Protein AF-A0A3Q9HP64-F1 (afdb_monomer_lite)

Organism: NCBI:txid1323375

Radius of gyration: 36.58 Å; chains: 1; bounding box: 73×106×68 Å

pLDDT: mean 81.12, std 13.64, range [31.16, 98.25]

Secondary structure (DSSP, 8-state):
------------SPSSHHHHHHHHHHHHHHHHHHHHHH--BTTTEEPPTT-SSPEEPHHHHHHHHHHTTEEEEEEEEEEEEETTSSSPEEEEEEEEEEEETTT--EEEEEEEEEETTSHHHHB-TTS-B-S-SGGGHHHHHHHHHHHHHHHHHHHHHTGGGTSB-HHHHHHHHHHHSS-GGGPBP-SSTTTTSBGGGS-HHHHHHHHHH-S-HHHHHHHHHHHHHHHHHHHHHHHHHTTBPPHHHHHHHHHHHT-SSHHHHHHHHHHHHHHHHHTT--SGGGGGGSBHHHHHHHHHHHHHHHHTGGGSS--

Sequence (311 aa):
MGSNVPAVESNILPPNLEESIKNQKLQNKALMRLMRELLEEGVDYGKVKGVKRPFLHQPGAQQLGLVFKLAPKFIKIDSIFDFEREPVFMSYEFKCELYHRETGMFLGDGVGAANNYEKKYRYLKDGTEVRDPLDKQNTIMKMAKKRAFVDAVLNVTGASRLFATEDDLEEFFTDIGTDPGKIKMPFGKHKGKRLEELDTDYLQWVIGKADKEELREAAKAVLERRLREEETTKQSDQGKITEETLSNLRSCINSTDEKIRTESRKIAQVWLIEHGFTSLTDIRNLTEEQGKELCQMILETFSTDDNKQGE

InterPro domains:
  IPR024530 Putative quorum-sensing-regulated virulence factor [PF12843] (183-206)

Structure (mmCIF, N/CA/C/O backbone):
data_AF-A0A3Q9HP64-F1
#
_entry.id   AF-A0A3Q9HP64-F1
#
loop_
_atom_site.group_PDB
_atom_site.id
_atom_site.type_symbol
_atom_site.label_atom_id
_atom_site.label_alt_id
_atom_site.label_comp_id
_atom_site.label_asym_id
_atom_site.label_entity_id
_atom_site.label_seq_id
_atom_site.pdbx_PDB_ins_code
_atom_site.Cartn_x
_atom_site.Cartn_y
_atom_site.Cartn_z
_atom_site.occupancy
_atom_site.B_iso_or_equiv
_atom_site.auth_seq_id
_atom_site.auth_comp_id
_atom_site.auth_asym_id
_atom_site.auth_atom_id
_atom_site.pdbx_PDB_model_num
ATOM 1 N N . MET A 1 1 ? -41.437 -2.554 -16.501 1.00 40.16 1 MET A N 1
ATOM 2 C CA . MET A 1 1 ? -41.961 -2.483 -15.121 1.00 40.16 1 MET A CA 1
ATOM 3 C C . MET A 1 1 ? -40.841 -1.945 -14.247 1.00 40.16 1 MET A C 1
ATOM 5 O O . MET A 1 1 ? -39.900 -2.677 -13.982 1.00 40.16 1 MET A O 1
ATOM 9 N N . GLY A 1 2 ? -40.860 -0.646 -13.939 1.00 41.59 2 GLY A N 1
ATOM 10 C CA . GLY A 1 2 ? -39.838 -0.017 -13.101 1.00 41.59 2 GLY A CA 1
ATOM 11 C C . GLY A 1 2 ? -40.112 -0.334 -11.636 1.00 41.59 2 GLY A C 1
ATOM 12 O O . GLY A 1 2 ? -41.145 0.067 -11.107 1.00 41.59 2 GLY A O 1
ATOM 13 N N . SER A 1 3 ? -39.223 -1.093 -11.003 1.00 42.47 3 SER A N 1
ATOM 14 C CA . SER A 1 3 ? -39.264 -1.373 -9.570 1.00 42.47 3 SER A CA 1
ATOM 15 C C . SER A 1 3 ? -38.892 -0.106 -8.800 1.00 42.47 3 SER A C 1
ATOM 17 O O . SER A 1 3 ? -37.720 0.257 -8.716 1.00 42.47 3 SER A O 1
ATOM 19 N N . ASN A 1 4 ? -39.904 0.574 -8.268 1.00 50.50 4 ASN A N 1
ATOM 20 C CA . ASN A 1 4 ? -39.748 1.703 -7.362 1.00 50.50 4 ASN A CA 1
ATOM 21 C C . ASN A 1 4 ? -39.362 1.157 -5.976 1.00 50.50 4 ASN A C 1
ATOM 23 O O . ASN A 1 4 ? -40.214 0.626 -5.263 1.00 50.50 4 ASN A O 1
ATOM 27 N N . VAL A 1 5 ? -38.074 1.207 -5.629 1.00 51.84 5 VAL A N 1
ATOM 28 C CA . VAL A 1 5 ? -37.599 0.871 -4.280 1.00 51.84 5 VAL A CA 1
ATOM 29 C C . VAL A 1 5 ? -37.833 2.103 -3.399 1.00 51.84 5 VAL A C 1
ATOM 31 O O . VAL A 1 5 ? -37.289 3.162 -3.715 1.00 51.84 5 VAL A O 1
ATOM 34 N N . PRO A 1 6 ? -38.643 2.023 -2.329 1.00 50.19 6 PRO A N 1
ATOM 35 C CA . PRO A 1 6 ? -38.889 3.170 -1.466 1.00 50.19 6 PRO A CA 1
ATOM 36 C C . PRO A 1 6 ? -37.597 3.548 -0.735 1.00 50.19 6 PRO A C 1
ATOM 38 O O . PRO A 1 6 ? -37.002 2.723 -0.041 1.00 50.19 6 PRO A O 1
ATOM 41 N N . ALA A 1 7 ? -37.164 4.798 -0.899 1.00 55.16 7 ALA A N 1
ATOM 42 C CA . ALA A 1 7 ? -36.073 5.370 -0.125 1.00 55.16 7 ALA A CA 1
ATOM 43 C C . ALA A 1 7 ? -36.528 5.496 1.335 1.00 55.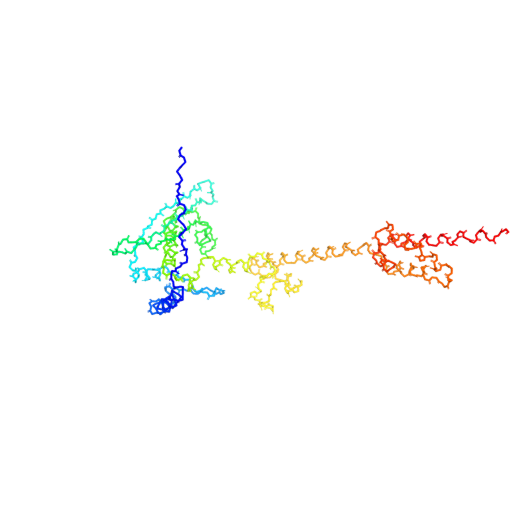16 7 ALA A C 1
ATOM 45 O O . ALA A 1 7 ? -37.280 6.398 1.695 1.00 55.16 7 ALA A O 1
ATOM 46 N N . VAL A 1 8 ? -36.117 4.542 2.168 1.00 54.34 8 VAL A N 1
ATOM 47 C CA . VAL A 1 8 ? -36.240 4.657 3.619 1.00 54.34 8 VAL A CA 1
ATOM 48 C C . VAL A 1 8 ? -35.241 5.729 4.046 1.00 54.34 8 VAL A C 1
ATOM 50 O O . VAL A 1 8 ? -34.036 5.525 3.910 1.00 54.34 8 VAL A O 1
ATOM 53 N N . GLU A 1 9 ? -35.722 6.868 4.547 1.00 52.06 9 GLU A N 1
ATOM 54 C CA . GLU A 1 9 ? -34.889 7.838 5.267 1.00 52.06 9 GLU A CA 1
ATOM 55 C C . GLU A 1 9 ? -34.415 7.195 6.579 1.00 52.06 9 GLU A C 1
ATOM 57 O O . GLU A 1 9 ? -34.956 7.413 7.662 1.00 52.06 9 GLU A O 1
ATOM 62 N N . SER A 1 10 ? -33.415 6.321 6.485 1.00 63.91 10 SER A N 1
ATOM 63 C CA . SER A 1 10 ? -32.680 5.847 7.645 1.00 63.91 10 SER A CA 1
ATOM 64 C C . SER A 1 10 ? -31.805 6.996 8.120 1.00 63.91 10 SER A C 1
ATOM 66 O O . SER A 1 10 ? -30.922 7.438 7.385 1.00 63.91 10 SER A O 1
ATOM 68 N N . ASN A 1 11 ? -32.040 7.488 9.336 1.00 64.19 11 ASN A N 1
ATOM 69 C CA . ASN A 1 11 ? -31.134 8.430 9.977 1.00 64.19 11 ASN A CA 1
ATOM 70 C C . ASN A 1 11 ? -29.755 7.751 10.078 1.00 64.19 11 ASN A C 1
ATOM 72 O O . ASN A 1 11 ? -29.587 6.791 10.825 1.00 64.19 11 ASN A O 1
ATOM 76 N N . ILE A 1 12 ? -28.813 8.176 9.230 1.00 73.88 12 ILE A N 1
ATOM 77 C CA . ILE A 1 12 ? -27.529 7.486 8.994 1.00 73.88 12 ILE A CA 1
ATOM 78 C C . ILE A 1 12 ? -26.626 7.582 10.235 1.00 73.88 12 ILE A C 1
ATOM 80 O O . ILE A 1 12 ? -25.710 6.783 10.425 1.00 73.88 12 ILE A O 1
ATOM 84 N N . LEU A 1 13 ? -26.887 8.566 11.097 1.00 74.31 13 LEU A N 1
ATOM 85 C CA . LEU A 1 13 ? -26.126 8.781 12.315 1.00 74.31 13 LEU A CA 1
ATOM 86 C C . LEU A 1 13 ? -26.577 7.827 13.429 1.00 74.31 13 LEU A C 1
ATOM 88 O O . LEU A 1 13 ? -27.779 7.635 13.630 1.00 74.31 13 LEU A O 1
ATOM 92 N N . PRO A 1 14 ? -25.628 7.263 14.198 1.00 74.62 14 PRO A N 1
ATOM 93 C CA . PRO A 1 14 ? -25.963 6.388 15.306 1.00 74.62 14 PRO A CA 1
ATOM 94 C C . PRO A 1 14 ? -26.778 7.144 16.371 1.00 74.62 14 PRO A C 1
ATOM 96 O O . PRO A 1 14 ? -26.473 8.306 16.673 1.00 74.62 14 PRO A O 1
ATOM 99 N N . PRO A 1 15 ? -27.793 6.502 16.977 1.00 76.31 15 PRO A N 1
ATOM 100 C CA . PRO A 1 15 ? -28.502 7.078 18.111 1.00 76.31 15 PRO A CA 1
ATOM 101 C C . PRO A 1 15 ? -27.525 7.294 19.277 1.00 76.31 15 PRO A C 1
ATOM 103 O O . PRO A 1 15 ? -26.654 6.466 19.528 1.00 76.31 15 PRO A O 1
ATOM 106 N N . ASN A 1 16 ? -27.670 8.413 19.991 1.00 83.44 16 ASN A N 1
ATOM 107 C CA . ASN A 1 16 ? -26.792 8.811 21.098 1.00 83.44 16 ASN A CA 1
ATOM 108 C C . ASN A 1 16 ? -25.295 8.9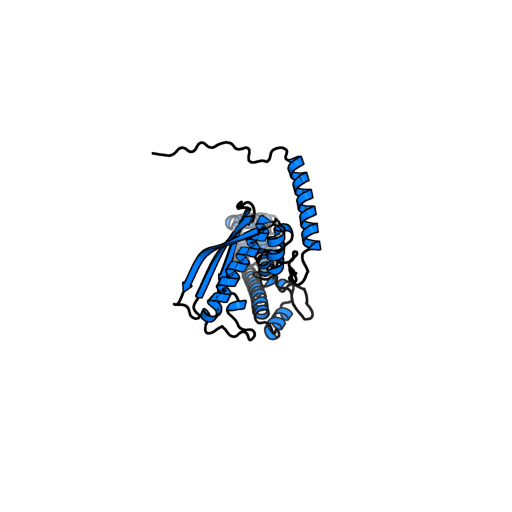08 20.712 1.00 83.44 16 ASN A C 1
ATOM 110 O O . ASN A 1 16 ? -24.444 8.100 21.107 1.00 83.44 16 ASN A O 1
ATOM 114 N N . LEU A 1 17 ? -24.969 9.935 19.921 1.00 83.44 17 LEU A N 1
ATOM 115 C CA . LEU A 1 17 ? -23.628 10.163 19.375 1.00 83.44 17 LEU A CA 1
ATOM 116 C C . LEU A 1 17 ? -22.539 10.290 20.459 1.00 83.44 17 LEU A C 1
ATOM 118 O O . LEU A 1 17 ? -21.437 9.775 20.281 1.00 83.44 17 LEU A O 1
ATOM 122 N N . GLU A 1 18 ? -22.828 10.934 21.593 1.00 87.00 18 GLU A N 1
ATOM 123 C CA . GLU A 1 18 ? -21.847 11.120 22.673 1.00 87.00 18 GLU A CA 1
ATOM 124 C C . GLU A 1 18 ? -21.430 9.797 23.325 1.00 87.00 18 GLU A C 1
ATOM 126 O O . GLU A 1 18 ? -20.240 9.551 23.558 1.00 87.00 18 GLU A O 1
ATOM 131 N N . GLU A 1 19 ? -22.396 8.915 23.581 1.00 87.12 19 GLU A N 1
ATOM 132 C CA . GLU A 1 19 ? -22.137 7.585 24.127 1.00 87.12 19 GLU A CA 1
ATOM 133 C C . GLU A 1 19 ? -21.350 6.723 23.133 1.00 87.12 19 GLU A C 1
ATOM 135 O O . GLU A 1 19 ? -20.360 6.087 23.506 1.00 87.12 19 GLU A O 1
ATOM 140 N N . SER A 1 20 ? -21.710 6.793 21.849 1.00 84.06 20 SER A N 1
ATOM 141 C CA . SER A 1 20 ? -20.975 6.131 20.767 1.00 84.06 20 SER A CA 1
ATOM 142 C C . SER A 1 20 ? -19.510 6.587 20.711 1.00 84.06 20 SER A C 1
ATOM 144 O O . SER A 1 20 ? -18.601 5.758 20.641 1.00 84.06 20 SER A O 1
ATOM 146 N N . ILE A 1 21 ? -19.246 7.893 20.844 1.00 86.75 21 ILE A N 1
ATOM 147 C CA . ILE A 1 21 ? -17.880 8.441 20.899 1.00 86.75 21 ILE A CA 1
ATOM 148 C C . ILE A 1 21 ? -17.115 7.900 22.114 1.00 86.75 21 ILE A C 1
ATOM 150 O O . ILE A 1 21 ? -15.938 7.537 22.000 1.00 86.75 21 ILE A O 1
ATOM 154 N N . LYS A 1 22 ? -17.752 7.852 23.289 1.00 88.50 22 LYS A N 1
ATOM 155 C CA . LYS A 1 22 ? -17.129 7.342 24.519 1.00 88.50 22 LYS A CA 1
ATOM 156 C C . LYS A 1 22 ? -16.762 5.862 24.382 1.00 88.50 22 LYS A C 1
ATOM 158 O O . LYS A 1 22 ? -15.633 5.487 24.711 1.00 88.50 22 LYS A O 1
ATOM 163 N N . ASN A 1 23 ? -17.670 5.055 23.838 1.00 84.38 23 ASN A N 1
ATOM 164 C CA . ASN A 1 23 ? -17.455 3.631 23.596 1.00 84.38 23 ASN A CA 1
ATOM 165 C C . ASN A 1 23 ? -16.335 3.401 22.577 1.00 84.38 23 ASN A C 1
ATOM 167 O O . ASN A 1 23 ? -15.418 2.624 22.848 1.00 84.38 23 ASN A O 1
ATOM 171 N N . GLN A 1 24 ? -16.318 4.159 21.477 1.00 82.81 24 GLN A N 1
ATOM 172 C CA . GLN A 1 24 ? -15.258 4.066 20.472 1.00 82.81 24 GLN A CA 1
ATOM 173 C C . GLN A 1 24 ? -13.883 4.428 21.048 1.00 82.81 24 GLN A C 1
ATOM 175 O O . GLN A 1 24 ? -12.882 3.769 20.764 1.00 82.81 24 GLN A O 1
ATOM 180 N N . LYS A 1 25 ? -13.799 5.464 21.896 1.00 86.00 25 LYS A N 1
ATOM 181 C CA . LYS A 1 25 ? -12.545 5.832 22.579 1.00 86.00 25 LYS A CA 1
ATOM 182 C C . LYS A 1 25 ? -12.047 4.713 23.493 1.00 86.00 25 LYS A C 1
ATOM 184 O O . LYS A 1 25 ? -10.844 4.444 23.516 1.00 86.00 25 LYS A O 1
ATOM 189 N N . LEU A 1 26 ? -12.947 4.064 24.232 1.00 84.88 26 LEU A N 1
ATOM 190 C CA . LEU A 1 26 ? -12.593 2.951 25.110 1.00 84.88 26 LEU A CA 1
ATOM 191 C C . LEU A 1 26 ? -12.122 1.731 24.307 1.00 84.88 26 LEU A C 1
ATOM 193 O O . LEU A 1 26 ? -11.078 1.166 24.632 1.00 84.88 26 LEU A O 1
ATOM 197 N N . GLN A 1 27 ? -12.831 1.386 23.230 1.00 78.81 27 GLN A N 1
ATOM 198 C CA . GLN A 1 27 ? -12.443 0.315 22.310 1.00 78.81 27 GLN A CA 1
ATOM 199 C C . GLN A 1 27 ? -11.072 0.580 21.683 1.00 78.81 27 GLN A C 1
ATOM 201 O O . GLN A 1 27 ? -10.201 -0.281 21.746 1.00 78.81 27 GLN A O 1
ATOM 206 N N . ASN A 1 28 ? -10.823 1.795 21.185 1.00 81.19 28 ASN A N 1
ATOM 207 C CA . ASN A 1 28 ? -9.518 2.180 20.641 1.00 81.19 28 ASN A CA 1
ATOM 208 C C . ASN A 1 28 ? -8.397 2.036 21.681 1.00 81.19 28 ASN A C 1
ATOM 210 O O . ASN A 1 28 ? -7.311 1.556 21.364 1.00 81.19 28 ASN A O 1
ATOM 214 N N . LYS A 1 29 ? -8.646 2.426 22.938 1.00 85.75 29 LYS A N 1
ATOM 215 C CA . LYS A 1 29 ? -7.666 2.278 24.023 1.00 85.75 29 LYS A CA 1
ATOM 216 C C . LYS A 1 29 ? -7.385 0.805 24.337 1.00 85.75 29 LYS A C 1
ATOM 218 O O . LYS A 1 29 ? -6.228 0.450 24.559 1.00 85.75 29 LYS A O 1
ATOM 223 N N . ALA A 1 30 ? -8.419 -0.036 24.351 1.00 83.12 30 ALA A N 1
ATOM 224 C CA . ALA A 1 30 ? -8.285 -1.475 24.556 1.00 83.12 30 ALA A CA 1
ATOM 225 C C . ALA A 1 30 ? -7.523 -2.138 23.398 1.00 83.12 30 ALA A C 1
ATOM 227 O O . ALA A 1 30 ? -6.582 -2.885 23.649 1.00 83.12 30 ALA A O 1
ATOM 228 N N . LEU A 1 31 ? -7.843 -1.782 22.151 1.00 81.00 31 LEU A N 1
ATOM 229 C CA . LEU A 1 31 ? -7.138 -2.244 20.956 1.00 81.00 31 LEU A CA 1
ATOM 230 C C . LEU A 1 31 ? -5.654 -1.855 20.998 1.00 81.00 31 LEU A C 1
ATOM 232 O O . LEU A 1 31 ? -4.787 -2.705 20.836 1.00 81.00 31 LEU A O 1
ATOM 236 N N . MET A 1 32 ? -5.334 -0.595 21.308 1.00 81.75 32 MET A N 1
ATOM 237 C CA . MET A 1 32 ? -3.940 -0.143 21.447 1.00 81.75 32 MET A CA 1
ATOM 238 C C . MET A 1 32 ? -3.172 -0.876 22.552 1.00 81.75 32 MET A C 1
ATOM 240 O O . MET A 1 32 ? -1.947 -0.997 22.489 1.00 81.75 32 MET A O 1
ATOM 244 N N . ARG A 1 33 ? -3.862 -1.301 23.613 1.00 86.75 33 ARG A N 1
ATOM 245 C CA . ARG A 1 33 ? -3.256 -2.102 24.676 1.00 86.75 33 ARG A CA 1
ATOM 246 C C . ARG A 1 33 ? -2.996 -3.526 24.193 1.00 86.75 33 ARG A C 1
ATOM 248 O O . ARG A 1 33 ? -1.864 -3.977 24.292 1.00 86.75 33 ARG A O 1
ATOM 255 N N . LEU A 1 34 ? -4.009 -4.161 23.610 1.00 83.88 34 LEU A N 1
ATOM 256 C CA . LEU A 1 34 ? -3.929 -5.496 23.025 1.00 83.88 34 LEU A CA 1
ATOM 257 C C . LEU A 1 34 ? -2.758 -5.602 22.042 1.00 83.88 34 LEU A C 1
ATOM 259 O O . LEU A 1 34 ? -1.940 -6.503 22.147 1.00 83.88 34 LEU A O 1
ATOM 263 N N . MET A 1 35 ? -2.637 -4.638 21.131 1.00 81.75 35 MET A N 1
ATOM 264 C CA . MET A 1 35 ? -1.579 -4.642 20.122 1.00 81.75 35 MET A CA 1
ATOM 265 C C . MET A 1 35 ? -0.179 -4.501 20.713 1.00 81.75 35 MET A C 1
ATOM 267 O O . MET A 1 35 ? 0.737 -5.152 20.232 1.00 81.75 35 MET A O 1
ATOM 271 N N . ARG A 1 36 ? -0.007 -3.690 21.764 1.00 82.75 36 ARG A N 1
ATOM 272 C CA . ARG A 1 36 ? 1.286 -3.569 22.458 1.00 82.75 36 ARG A CA 1
ATOM 273 C C . ARG A 1 36 ? 1.678 -4.817 23.235 1.00 82.75 36 ARG A C 1
ATOM 275 O O . ARG A 1 36 ? 2.864 -5.045 23.414 1.00 82.75 36 ARG A O 1
ATOM 282 N N . GLU A 1 37 ? 0.701 -5.546 23.764 1.00 88.38 37 GLU A N 1
ATOM 283 C CA . GLU A 1 37 ? 0.954 -6.750 24.560 1.00 88.38 37 GLU A CA 1
ATOM 284 C C . GLU A 1 37 ? 1.135 -7.995 23.679 1.00 88.38 37 GLU A C 1
ATOM 286 O O . GLU A 1 37 ? 1.835 -8.915 24.084 1.00 88.38 37 GLU A O 1
ATOM 291 N N . LEU A 1 38 ? 0.523 -8.027 22.490 1.00 88.12 38 LEU A N 1
ATOM 292 C CA . LEU A 1 38 ? 0.538 -9.198 21.611 1.00 88.12 38 LEU A CA 1
ATOM 293 C C . LEU A 1 38 ? 1.545 -9.150 20.468 1.00 88.12 38 LEU A C 1
ATOM 295 O O . LEU A 1 38 ? 1.925 -10.213 19.991 1.00 88.12 38 LEU A O 1
ATOM 299 N N . LEU A 1 39 ? 1.892 -7.962 19.967 1.00 91.94 39 LEU A N 1
ATOM 300 C CA . LEU A 1 39 ? 2.705 -7.836 18.759 1.00 91.94 39 LEU A CA 1
ATOM 301 C C . LEU A 1 39 ? 4.143 -7.446 19.100 1.00 91.94 39 LEU A C 1
ATOM 303 O O . LEU A 1 39 ? 4.379 -6.493 19.844 1.00 91.94 39 LEU A O 1
ATOM 307 N N . GLU A 1 40 ? 5.097 -8.130 18.479 1.00 91.06 40 GLU A N 1
ATOM 308 C CA . GLU A 1 40 ? 6.528 -7.890 18.644 1.00 91.06 40 GLU A CA 1
ATOM 309 C C . GLU A 1 40 ? 7.109 -7.052 17.490 1.00 91.06 40 GLU A C 1
ATOM 311 O O . GLU A 1 40 ? 6.980 -7.384 16.305 1.00 91.06 40 GLU A O 1
ATOM 316 N N . GLU A 1 41 ? 7.801 -5.957 17.829 1.00 90.75 41 GLU A N 1
ATOM 317 C CA . GLU A 1 41 ? 8.505 -5.121 16.848 1.00 90.75 41 GLU A CA 1
ATOM 318 C C . GLU A 1 41 ? 9.647 -5.905 16.176 1.00 90.75 41 GLU A C 1
ATOM 320 O O . GLU A 1 41 ? 10.472 -6.530 16.834 1.00 90.75 41 GLU A O 1
ATOM 325 N N . GLY A 1 42 ? 9.711 -5.851 14.846 1.00 88.69 42 GLY A N 1
ATOM 326 C CA . GLY A 1 42 ? 10.662 -6.589 14.010 1.00 88.69 42 GLY A CA 1
ATOM 327 C C . GLY A 1 42 ? 10.117 -7.915 13.472 1.00 88.69 42 GLY A C 1
ATOM 328 O O . GLY A 1 42 ? 10.532 -8.333 12.390 1.00 88.69 42 GLY A O 1
ATOM 329 N N . VAL A 1 43 ? 9.154 -8.533 14.162 1.00 90.56 43 VAL A N 1
ATOM 330 C CA . VAL A 1 43 ? 8.505 -9.784 13.734 1.00 90.56 43 VAL A CA 1
ATOM 331 C C . VAL A 1 43 ? 7.121 -9.484 13.169 1.00 90.56 43 VAL A C 1
ATOM 333 O O . VAL A 1 43 ? 6.885 -9.641 11.967 1.00 90.56 43 VAL A O 1
ATOM 336 N N . ASP A 1 44 ? 6.232 -8.980 14.019 1.00 92.31 44 ASP A N 1
ATOM 337 C CA . ASP A 1 44 ? 4.823 -8.764 13.704 1.00 92.31 44 ASP A CA 1
ATOM 338 C C . ASP A 1 44 ? 4.571 -7.437 13.000 1.00 92.31 44 ASP A C 1
ATOM 340 O O . ASP A 1 44 ? 3.639 -7.327 12.203 1.00 92.31 44 ASP A O 1
ATOM 344 N N . TYR A 1 45 ? 5.407 -6.436 13.265 1.00 92.56 45 TYR A N 1
ATOM 345 C CA . TYR A 1 45 ? 5.380 -5.147 12.585 1.00 92.56 45 TYR A CA 1
ATOM 346 C C . TYR A 1 45 ? 6.770 -4.520 12.504 1.00 92.56 45 TYR A C 1
ATOM 348 O O . TYR A 1 45 ? 7.656 -4.848 13.288 1.00 92.56 45 TYR A O 1
ATOM 356 N N . GLY A 1 46 ? 6.976 -3.584 11.578 1.00 89.69 46 GLY A N 1
ATOM 357 C CA . GLY A 1 46 ? 8.274 -2.933 11.385 1.00 89.69 46 GLY A CA 1
ATOM 358 C C . GLY A 1 46 ? 8.162 -1.481 10.944 1.00 89.69 46 GLY A C 1
ATOM 359 O O . GLY A 1 46 ? 7.189 -1.084 10.314 1.00 89.69 46 GLY A O 1
ATOM 360 N N . LYS A 1 47 ? 9.166 -0.661 11.264 1.00 88.12 47 LYS A N 1
ATOM 361 C CA . LYS A 1 47 ? 9.221 0.745 10.834 1.00 88.12 47 LYS A CA 1
ATOM 362 C C . LYS A 1 47 ? 10.140 0.900 9.630 1.00 88.12 47 LYS A C 1
ATOM 364 O O . LYS A 1 47 ? 11.279 0.437 9.646 1.00 88.12 47 LYS A O 1
ATOM 369 N N . VAL A 1 48 ? 9.661 1.615 8.617 1.00 81.12 48 VAL A N 1
ATOM 370 C CA . VAL A 1 48 ? 10.481 2.061 7.486 1.00 81.12 48 VAL A CA 1
ATOM 371 C C . VAL A 1 48 ? 10.970 3.475 7.776 1.00 81.12 48 VAL A C 1
ATOM 373 O O . VAL A 1 48 ? 10.219 4.324 8.256 1.00 81.12 48 VAL A O 1
ATOM 376 N N . LYS A 1 49 ? 12.253 3.738 7.510 1.00 76.06 49 LYS A N 1
ATOM 377 C CA . LYS A 1 49 ? 12.863 5.046 7.760 1.00 76.06 49 LYS A CA 1
ATOM 378 C C . LYS A 1 49 ? 12.127 6.131 6.970 1.00 76.06 49 LYS A C 1
ATOM 380 O O . LYS A 1 49 ? 12.186 6.136 5.749 1.00 76.06 49 LYS A O 1
ATOM 385 N N . GLY A 1 50 ? 11.518 7.071 7.691 1.00 72.31 50 GLY A N 1
ATOM 386 C CA . GLY A 1 50 ? 10.817 8.221 7.118 1.00 72.31 50 GLY A CA 1
ATOM 387 C C . GLY A 1 50 ? 9.295 8.072 7.033 1.00 72.31 50 GLY A C 1
ATOM 388 O O . GLY A 1 50 ? 8.613 9.084 6.909 1.00 72.31 50 GLY A O 1
ATOM 389 N N . VAL A 1 51 ? 8.755 6.867 7.237 1.00 78.25 51 VAL A N 1
ATOM 390 C CA . VAL A 1 51 ? 7.312 6.659 7.416 1.00 78.25 51 VAL A CA 1
ATOM 391 C C . VAL A 1 51 ? 6.957 6.809 8.896 1.00 78.25 51 VAL A C 1
ATOM 393 O O . VAL A 1 51 ? 7.632 6.263 9.770 1.00 78.25 51 VAL A O 1
ATOM 396 N N . LYS A 1 52 ? 5.894 7.566 9.198 1.00 80.50 52 LYS A N 1
ATOM 397 C CA . LYS A 1 52 ? 5.486 7.887 10.581 1.00 80.50 52 LYS A CA 1
ATOM 398 C C . LYS A 1 52 ? 4.981 6.666 11.358 1.00 80.50 52 LYS A C 1
ATOM 400 O O . LYS A 1 52 ? 5.192 6.585 12.567 1.00 80.50 52 LYS A O 1
ATOM 405 N N . ARG A 1 53 ? 4.286 5.750 10.681 1.00 87.06 53 ARG A N 1
ATOM 406 C CA . ARG A 1 53 ? 3.633 4.574 11.276 1.00 87.06 53 ARG A CA 1
ATOM 407 C C . ARG A 1 53 ? 4.338 3.282 10.840 1.00 87.06 53 ARG A C 1
ATOM 409 O O . ARG A 1 53 ? 4.861 3.234 9.728 1.00 87.06 53 ARG A O 1
ATOM 416 N N . PRO A 1 54 ? 4.395 2.249 11.697 1.00 90.25 54 PRO A N 1
ATOM 417 C CA . PRO A 1 54 ? 4.941 0.949 11.317 1.00 90.25 54 PRO A CA 1
ATOM 418 C C . PRO A 1 54 ? 4.031 0.217 10.325 1.00 90.25 54 PRO A C 1
ATOM 420 O O . PRO A 1 54 ? 2.832 0.446 10.309 1.00 90.25 54 PRO A O 1
ATOM 423 N N . PHE A 1 55 ? 4.572 -0.723 9.561 1.00 90.69 55 PHE A N 1
ATOM 424 C CA . PHE A 1 55 ? 3.824 -1.646 8.710 1.00 90.69 55 PHE A CA 1
ATOM 425 C C . PHE A 1 55 ? 3.483 -2.909 9.480 1.00 90.69 55 PHE A C 1
ATOM 427 O O . PHE A 1 55 ? 4.347 -3.464 10.160 1.00 90.69 55 PHE A O 1
ATOM 434 N N . LEU A 1 56 ? 2.248 -3.383 9.339 1.00 92.69 56 LEU A N 1
ATOM 435 C CA . LEU A 1 56 ? 1.846 -4.681 9.865 1.00 92.69 56 LEU A CA 1
ATOM 436 C C . LEU A 1 56 ? 2.382 -5.785 8.950 1.00 92.69 56 LEU A C 1
ATOM 438 O O . LEU A 1 56 ? 2.127 -5.801 7.745 1.00 92.69 56 LEU A O 1
ATOM 442 N N . HIS A 1 57 ? 3.129 -6.724 9.514 1.00 92.44 57 HIS A N 1
ATOM 443 C CA . HIS A 1 57 ? 3.589 -7.897 8.791 1.00 92.44 57 HIS A CA 1
ATOM 444 C C . HIS A 1 57 ? 2.558 -9.026 8.886 1.00 92.44 57 HIS A C 1
ATOM 446 O O . HIS A 1 57 ? 1.651 -9.027 9.718 1.00 92.44 57 HIS A O 1
ATOM 452 N N . GLN A 1 58 ? 2.718 -10.038 8.033 1.00 91.38 58 GLN A N 1
ATOM 453 C CA . GLN A 1 58 ? 1.835 -11.203 8.029 1.00 91.38 58 GLN A CA 1
ATOM 454 C C . GLN A 1 58 ? 1.739 -11.916 9.392 1.00 91.38 58 GLN A C 1
ATOM 456 O O . GLN A 1 58 ? 0.611 -12.249 9.754 1.00 91.38 58 GLN A O 1
ATOM 461 N N . PRO A 1 59 ? 2.834 -12.139 10.153 1.00 94.00 59 PRO A N 1
ATOM 462 C CA . PRO A 1 59 ? 2.737 -12.730 11.489 1.00 94.00 59 PRO A CA 1
ATOM 463 C C . PRO A 1 59 ? 1.808 -11.932 12.414 1.00 94.00 59 PRO A C 1
ATOM 465 O O . PRO A 1 59 ? 0.891 -12.505 12.999 1.00 94.00 59 PRO A O 1
ATOM 468 N N . GLY A 1 60 ? 1.923 -10.600 12.409 1.00 93.06 60 GLY A N 1
ATOM 469 C CA . GLY A 1 60 ? 1.061 -9.734 13.207 1.00 93.06 60 GLY A CA 1
ATOM 470 C C . GLY A 1 60 ? -0.403 -9.788 12.777 1.00 93.06 60 GLY A C 1
ATOM 471 O O . GLY A 1 60 ? -1.295 -9.914 13.614 1.00 93.06 60 GLY A O 1
ATOM 472 N N . ALA A 1 61 ? -0.676 -9.783 11.469 1.00 93.75 61 ALA A N 1
ATOM 473 C CA . ALA A 1 61 ? -2.038 -9.953 10.960 1.00 93.75 61 ALA A CA 1
ATOM 474 C C . ALA A 1 61 ? -2.642 -11.318 11.344 1.00 93.75 61 ALA A C 1
ATOM 476 O O . ALA A 1 61 ? -3.834 -11.410 11.636 1.00 93.75 61 ALA A O 1
ATOM 477 N N . GLN A 1 62 ? -1.831 -12.380 11.389 1.00 94.00 62 GLN A N 1
ATOM 478 C CA . GLN A 1 62 ? -2.268 -13.704 11.839 1.00 94.00 62 GLN A CA 1
ATOM 479 C C . GLN A 1 62 ? -2.569 -13.728 13.341 1.00 94.00 62 GLN A C 1
ATOM 481 O O . GLN A 1 62 ? -3.596 -14.285 13.727 1.00 94.00 62 GLN A O 1
ATOM 486 N N . GLN A 1 63 ? -1.739 -13.089 14.174 1.00 93.62 63 GLN A N 1
ATOM 487 C CA . GLN A 1 63 ? -1.996 -12.949 15.613 1.00 93.62 63 GLN A CA 1
ATOM 488 C C . GLN A 1 63 ? -3.315 -12.221 15.876 1.00 93.62 63 GLN A C 1
ATOM 490 O O . GLN A 1 63 ? -4.164 -12.710 16.622 1.00 93.62 63 GLN A O 1
ATOM 495 N N . LEU A 1 64 ? -3.549 -11.102 15.188 1.00 92.19 64 LEU A N 1
ATOM 496 C CA . LEU A 1 64 ? -4.827 -10.395 15.265 1.00 92.19 64 LEU A CA 1
ATOM 497 C C . LEU A 1 64 ? -5.982 -11.280 14.787 1.00 92.19 64 LEU A C 1
ATOM 499 O O . LEU A 1 64 ? -7.007 -11.371 15.458 1.00 92.19 64 LEU A O 1
ATOM 503 N N . GLY A 1 65 ? -5.801 -12.005 13.683 1.00 92.88 65 GLY A N 1
ATOM 504 C CA . GLY A 1 65 ? -6.782 -12.975 13.206 1.00 92.88 65 GLY A CA 1
ATOM 505 C C . GLY A 1 65 ? -7.180 -14.005 14.265 1.00 92.88 65 GLY A C 1
ATOM 506 O O . GLY A 1 65 ? -8.364 -14.291 14.417 1.00 92.88 65 GLY A O 1
ATOM 507 N N . LEU A 1 66 ? -6.227 -14.520 15.045 1.00 92.50 66 LEU A N 1
ATOM 508 C CA . LEU A 1 66 ? -6.513 -15.466 16.126 1.00 92.50 66 LEU A CA 1
ATOM 509 C C . LEU A 1 66 ? -7.321 -14.822 17.258 1.00 92.50 66 LEU A C 1
ATOM 511 O O . LEU A 1 66 ? -8.315 -15.397 17.702 1.00 92.50 66 LEU A O 1
ATOM 515 N N . VAL A 1 67 ? -6.934 -13.623 17.691 1.00 91.62 67 VAL A N 1
ATOM 516 C CA . VAL A 1 67 ? -7.571 -12.915 18.813 1.00 91.62 67 VAL A CA 1
ATOM 517 C C . VAL A 1 67 ? -9.011 -12.530 18.498 1.00 91.62 67 VAL A C 1
ATOM 519 O O . VAL A 1 67 ? -9.905 -12.732 19.316 1.00 91.62 67 VAL A O 1
ATOM 522 N N . PHE A 1 68 ? -9.243 -12.014 17.292 1.00 90.94 68 PHE A N 1
ATOM 523 C CA . PHE A 1 68 ? -10.571 -11.629 16.819 1.00 90.94 68 PHE A CA 1
ATOM 524 C C . PHE A 1 68 ? -11.367 -12.817 16.253 1.00 90.94 68 PHE A C 1
ATOM 526 O O . PHE A 1 68 ? -12.460 -12.626 15.722 1.00 90.94 68 PHE A O 1
ATOM 533 N N . LYS A 1 69 ? -10.832 -14.044 16.368 1.00 95.25 69 LYS A N 1
ATOM 534 C CA . LYS A 1 69 ? -11.429 -15.287 15.861 1.00 95.25 69 LYS A CA 1
ATOM 535 C C . LYS A 1 69 ? -11.864 -15.158 14.400 1.00 95.25 69 LYS A C 1
ATOM 537 O O . LYS A 1 69 ? -12.977 -15.526 14.037 1.00 95.25 69 LYS A O 1
ATOM 542 N N . LEU A 1 70 ? -10.994 -14.620 13.558 1.00 96.19 70 LEU A N 1
ATOM 543 C CA . LEU A 1 70 ? -11.264 -14.388 12.147 1.00 96.19 70 LEU A CA 1
ATOM 544 C C . LEU A 1 70 ? -11.006 -15.661 11.333 1.00 96.19 70 LEU A C 1
ATOM 546 O O . LEU A 1 70 ? -10.018 -16.369 11.527 1.00 96.19 70 LEU A O 1
ATOM 550 N N . ALA A 1 71 ? -11.894 -15.931 10.387 1.00 97.06 71 ALA A N 1
ATOM 551 C CA . ALA A 1 71 ? -11.792 -16.991 9.401 1.00 97.06 71 ALA A CA 1
ATOM 552 C C . ALA A 1 71 ? -11.673 -16.350 8.006 1.00 97.06 71 ALA A C 1
ATOM 554 O O . ALA A 1 71 ? -12.677 -15.862 7.480 1.00 97.06 71 ALA A O 1
ATOM 555 N N . PRO A 1 72 ? -10.464 -16.307 7.413 1.00 97.31 72 PRO A N 1
ATOM 556 C CA . PRO A 1 72 ? -10.261 -15.732 6.090 1.00 97.31 72 PRO A CA 1
ATOM 557 C C . PRO A 1 72 ? -10.741 -16.668 4.982 1.00 97.31 72 PRO A C 1
ATOM 559 O O . PRO A 1 72 ? -10.406 -17.854 4.951 1.00 97.31 72 PRO A O 1
ATOM 562 N N . LYS A 1 73 ? -11.467 -16.103 4.021 1.00 97.88 73 LYS A N 1
ATOM 563 C CA . LYS A 1 73 ? -11.893 -16.743 2.779 1.00 97.88 73 LYS A CA 1
ATOM 564 C C . LYS A 1 73 ? -11.344 -15.941 1.604 1.00 97.88 73 LYS A C 1
ATOM 566 O O . LYS A 1 73 ? -11.699 -14.785 1.405 1.00 97.88 73 LYS A O 1
ATOM 571 N N . PHE A 1 74 ? -10.478 -16.568 0.814 1.00 97.94 74 PHE A N 1
ATOM 572 C CA . PHE A 1 74 ? -9.860 -15.927 -0.345 1.00 97.94 74 PHE A CA 1
ATOM 573 C C . PHE A 1 74 ? -10.675 -16.173 -1.608 1.00 97.94 74 PHE A C 1
ATOM 575 O O . PHE A 1 74 ? -10.935 -17.321 -1.971 1.00 97.94 74 PHE A O 1
ATOM 582 N N . ILE A 1 75 ? -11.001 -15.095 -2.306 1.00 97.94 75 ILE A N 1
ATOM 583 C CA . ILE A 1 75 ? -11.681 -15.095 -3.595 1.00 97.94 75 ILE A CA 1
ATOM 584 C C . ILE A 1 75 ? -10.705 -14.503 -4.605 1.00 97.94 75 ILE A C 1
ATOM 586 O O . ILE A 1 75 ? -10.155 -13.425 -4.392 1.00 97.94 75 ILE A O 1
ATOM 590 N N . LYS A 1 76 ? -10.443 -15.228 -5.691 1.00 97.50 76 LYS A N 1
ATOM 591 C CA . LYS A 1 76 ? -9.654 -14.700 -6.804 1.00 97.50 76 LYS A CA 1
ATOM 592 C C . LYS A 1 76 ? -10.541 -13.724 -7.577 1.00 97.50 76 LYS A C 1
ATOM 594 O O . LYS A 1 76 ? -11.587 -14.154 -8.057 1.00 97.50 76 LYS A O 1
ATOM 599 N N . ILE A 1 77 ? -10.141 -12.456 -7.653 1.00 97.06 77 ILE A N 1
ATOM 600 C CA . ILE A 1 77 ? -10.861 -11.441 -8.433 1.00 97.06 77 ILE A CA 1
ATOM 601 C C . ILE A 1 77 ? -10.426 -11.555 -9.888 1.00 97.06 77 ILE A C 1
ATOM 603 O O . ILE A 1 77 ? -11.256 -11.809 -10.754 1.00 97.06 77 ILE A O 1
ATOM 607 N N . ASP A 1 78 ? -9.119 -11.446 -10.130 1.00 96.00 78 ASP A N 1
ATOM 608 C CA . ASP A 1 78 ? -8.569 -11.422 -11.480 1.00 96.00 78 ASP A CA 1
ATOM 609 C C . ASP A 1 78 ? -7.206 -12.129 -11.567 1.00 96.00 78 ASP A C 1
ATOM 611 O O . ASP A 1 78 ? -6.495 -12.340 -10.573 1.00 96.00 78 ASP A O 1
ATOM 615 N N . SER A 1 79 ? -6.848 -12.544 -12.779 1.00 95.38 79 SER A N 1
ATOM 616 C CA . SER A 1 79 ? -5.474 -12.876 -13.139 1.00 95.38 79 SER A CA 1
ATOM 617 C C . SER A 1 79 ? -5.194 -12.536 -14.588 1.00 95.38 79 SER A C 1
ATOM 619 O O . SER A 1 79 ? -5.828 -13.091 -15.487 1.00 95.38 79 SER A O 1
ATOM 621 N N . ILE A 1 80 ? -4.153 -11.743 -14.791 1.00 95.38 80 ILE A N 1
ATOM 622 C CA . ILE A 1 80 ? -3.718 -11.296 -16.107 1.00 95.38 80 ILE A CA 1
ATOM 623 C C . ILE A 1 80 ? -2.425 -12.024 -16.447 1.00 95.38 80 ILE A C 1
ATOM 625 O O . ILE A 1 80 ? -1.493 -12.034 -15.640 1.00 95.38 80 ILE A O 1
ATOM 629 N N . PHE A 1 81 ? -2.375 -12.613 -17.640 1.00 95.06 81 PHE A N 1
ATOM 630 C CA . PHE A 1 81 ? -1.165 -13.168 -18.233 1.00 95.06 81 PHE A CA 1
ATOM 631 C C . PHE A 1 81 ? -0.988 -12.560 -19.614 1.00 95.06 81 PHE A C 1
ATOM 633 O O . PHE A 1 81 ? -1.862 -12.698 -20.467 1.00 95.06 81 PHE A O 1
ATOM 640 N N . ASP A 1 82 ? 0.143 -11.905 -19.820 1.00 93.62 82 ASP A N 1
ATOM 641 C CA . ASP A 1 82 ? 0.533 -11.358 -21.110 1.00 93.62 82 ASP A CA 1
ATOM 642 C C . ASP A 1 82 ? 1.821 -12.067 -21.538 1.00 93.62 82 ASP A C 1
ATOM 644 O O . ASP A 1 82 ? 2.923 -11.759 -21.072 1.00 93.62 82 ASP A O 1
ATOM 648 N N . PHE A 1 83 ? 1.621 -13.097 -22.365 1.00 92.44 83 PHE A N 1
ATOM 649 C CA . PHE A 1 83 ? 2.671 -13.948 -22.924 1.00 92.44 83 PHE A CA 1
ATOM 650 C C . PHE A 1 83 ? 3.390 -13.298 -24.113 1.00 92.44 83 PHE A C 1
ATOM 652 O O . PHE A 1 83 ? 4.379 -13.852 -24.581 1.00 92.44 83 PHE A O 1
ATOM 659 N N . GLU A 1 84 ? 2.904 -12.154 -24.606 1.00 93.50 84 GLU A N 1
ATOM 660 C CA . GLU A 1 84 ? 3.525 -11.429 -25.719 1.00 93.50 84 GLU A CA 1
ATOM 661 C C . GLU A 1 84 ? 4.674 -10.529 -25.241 1.00 93.50 84 GLU A C 1
ATOM 663 O O . GLU A 1 84 ? 5.535 -10.142 -26.030 1.00 93.50 84 GLU A O 1
ATOM 668 N N . ARG A 1 85 ? 4.722 -10.210 -23.942 1.00 88.50 85 ARG A N 1
ATOM 669 C CA . ARG A 1 85 ? 5.824 -9.455 -23.334 1.00 88.50 85 ARG A CA 1
ATOM 670 C C . ARG A 1 85 ? 7.035 -10.327 -23.032 1.00 88.50 85 ARG A C 1
ATOM 672 O O . ARG A 1 85 ? 6.907 -11.469 -22.598 1.00 88.50 85 ARG A O 1
ATOM 679 N N . GLU A 1 86 ? 8.215 -9.715 -23.123 1.00 85.62 86 GLU A N 1
ATOM 680 C CA . GLU A 1 86 ? 9.475 -10.297 -22.668 1.00 85.62 86 GLU A CA 1
ATOM 681 C C . GLU A 1 86 ? 10.130 -9.389 -21.605 1.00 85.62 86 GLU A C 1
ATOM 683 O O . GLU A 1 86 ? 10.510 -8.258 -21.916 1.00 85.62 86 GLU A O 1
ATOM 688 N N . PRO A 1 87 ? 10.230 -9.834 -20.338 1.00 86.38 87 PRO A N 1
ATOM 689 C CA . PRO A 1 87 ? 9.740 -11.111 -19.821 1.00 86.38 87 PRO A CA 1
ATOM 690 C C . PRO A 1 87 ? 8.204 -11.125 -19.644 1.00 86.38 87 PRO A C 1
ATOM 692 O O . PRO A 1 87 ? 7.588 -10.074 -19.420 1.00 86.38 87 PRO A O 1
ATOM 695 N N . VAL A 1 88 ? 7.601 -12.323 -19.708 1.00 91.19 88 VAL A N 1
ATOM 696 C CA . VAL A 1 88 ? 6.143 -12.555 -19.590 1.00 91.19 88 VAL A CA 1
ATOM 697 C C . VAL A 1 88 ? 5.576 -11.818 -18.386 1.00 91.19 88 VAL A C 1
ATOM 699 O O . VAL A 1 88 ? 6.140 -11.884 -17.291 1.00 91.19 88 VAL A O 1
ATOM 702 N N . PHE A 1 89 ? 4.448 -11.135 -18.560 1.00 93.94 89 PHE A N 1
ATOM 703 C CA . PHE A 1 89 ? 3.796 -10.424 -17.467 1.00 93.94 89 PHE A CA 1
ATOM 704 C C . PHE A 1 89 ? 2.697 -11.273 -16.828 1.00 93.94 89 PHE A C 1
ATOM 706 O O . PHE A 1 89 ? 1.894 -11.913 -17.504 1.00 93.94 89 PHE A O 1
ATOM 713 N N . MET A 1 90 ? 2.664 -11.256 -15.498 1.00 95.31 90 MET A N 1
ATOM 714 C CA . MET A 1 90 ? 1.678 -11.933 -14.672 1.00 95.31 90 MET A CA 1
ATOM 715 C C . MET A 1 90 ? 1.242 -11.031 -13.526 1.00 95.31 90 MET A C 1
ATOM 717 O O . MET A 1 90 ? 2.073 -10.573 -12.737 1.00 95.31 90 MET A O 1
ATOM 721 N N . SER A 1 91 ? -0.067 -10.879 -13.371 1.00 96.12 91 SER A N 1
ATOM 722 C CA . SER A 1 91 ? -0.682 -10.179 -12.247 1.00 96.12 91 SER A CA 1
ATOM 723 C C . SER A 1 91 ? -1.779 -11.031 -11.624 1.00 96.12 91 SER A C 1
ATOM 725 O O . SER A 1 91 ? -2.514 -11.725 -12.326 1.00 96.12 91 SER A O 1
ATOM 727 N N . TYR A 1 92 ? -1.890 -10.973 -10.302 1.00 97.44 92 TYR A N 1
ATOM 728 C CA . TYR A 1 92 ? -2.959 -11.606 -9.540 1.00 97.44 92 TYR A CA 1
ATOM 729 C C . TYR A 1 92 ? -3.625 -10.596 -8.632 1.00 97.44 92 TYR A C 1
ATOM 731 O O . TYR A 1 92 ? -2.932 -9.882 -7.909 1.00 97.44 92 TYR A O 1
ATOM 739 N N . GLU A 1 93 ? -4.950 -10.654 -8.577 1.00 97.62 93 GLU A N 1
ATOM 740 C CA . GLU A 1 93 ? -5.757 -9.886 -7.641 1.00 97.62 93 GLU A CA 1
ATOM 741 C C . GLU A 1 93 ? -6.648 -10.822 -6.820 1.00 97.62 93 GLU A C 1
ATOM 743 O O . GLU A 1 93 ? -7.325 -11.716 -7.342 1.00 97.62 93 GLU A O 1
ATOM 748 N N . PHE A 1 94 ? -6.625 -10.638 -5.503 1.00 98.00 94 PHE A N 1
ATOM 749 C CA . PHE A 1 94 ? -7.407 -11.422 -4.558 1.00 98.00 94 PHE A CA 1
ATOM 750 C C . PHE A 1 94 ? -8.180 -10.517 -3.612 1.00 98.00 94 PHE A C 1
ATOM 752 O O . PHE A 1 94 ? -7.659 -9.529 -3.105 1.00 98.00 94 PHE A O 1
ATOM 759 N N . LYS A 1 95 ? -9.397 -10.948 -3.297 1.00 98.25 95 LYS A N 1
ATOM 760 C CA . LYS A 1 95 ? -10.199 -10.462 -2.183 1.00 98.25 95 LYS A CA 1
ATOM 761 C C . LYS A 1 95 ? -10.082 -11.435 -1.020 1.00 98.25 95 LYS A C 1
ATOM 763 O O . LYS A 1 95 ? -10.162 -12.650 -1.211 1.00 98.25 95 LYS A O 1
ATOM 768 N N . CYS A 1 96 ? -9.914 -10.923 0.187 1.00 98.25 96 CYS A N 1
ATOM 769 C CA . CYS A 1 96 ? -9.993 -11.693 1.416 1.00 98.25 96 CYS A CA 1
ATOM 770 C C . CYS A 1 96 ? -11.226 -11.246 2.194 1.00 98.25 96 CYS A C 1
ATOM 772 O O . CYS A 1 96 ? -11.269 -10.125 2.681 1.00 98.25 96 CYS A O 1
ATOM 774 N N . GLU A 1 97 ? -12.212 -12.124 2.328 1.00 98.25 97 GLU A N 1
ATOM 775 C CA . GLU A 1 97 ? -13.364 -11.917 3.205 1.00 98.25 97 GLU A CA 1
ATOM 776 C C . GLU A 1 97 ? -13.066 -12.507 4.581 1.00 98.25 97 GLU A C 1
ATOM 778 O O . GLU A 1 97 ? -12.566 -13.630 4.687 1.00 98.25 97 GLU A O 1
ATOM 783 N N . LEU A 1 98 ? -13.384 -11.774 5.642 1.00 98.06 98 LEU A N 1
ATOM 784 C CA . LEU A 1 98 ? -13.193 -12.213 7.015 1.00 98.06 98 LEU A CA 1
ATOM 785 C C . LEU A 1 98 ? -14.541 -12.473 7.670 1.00 98.06 98 LEU A C 1
ATOM 787 O O . LEU A 1 98 ? -15.414 -11.606 7.734 1.00 98.06 98 LEU A O 1
ATOM 791 N N . TYR A 1 99 ? -14.675 -13.681 8.199 1.00 97.75 99 TYR A N 1
ATOM 792 C CA . TYR A 1 99 ? -15.846 -14.118 8.939 1.00 97.75 99 TYR A CA 1
ATOM 793 C C . TYR A 1 99 ? -15.475 -14.352 10.397 1.00 97.75 99 TYR A C 1
ATOM 795 O O . TYR A 1 99 ? -14.373 -14.808 10.697 1.00 97.75 99 TYR A O 1
ATOM 803 N N . HIS A 1 100 ? -16.392 -14.095 11.318 1.00 96.88 100 HIS A N 1
ATOM 804 C CA . HIS A 1 100 ? -16.220 -14.538 12.693 1.00 96.88 100 HIS A CA 1
ATOM 805 C C . HIS A 1 100 ? -16.357 -16.066 12.752 1.00 96.88 100 HIS A C 1
ATOM 807 O O . HIS A 1 100 ? -17.382 -16.623 12.358 1.00 96.88 100 HIS A O 1
ATOM 813 N N . ARG A 1 101 ? -15.325 -16.757 13.242 1.00 93.62 101 ARG A N 1
ATOM 814 C CA . ARG A 1 101 ? -15.163 -18.216 13.141 1.00 93.62 101 ARG A CA 1
ATOM 815 C C . ARG A 1 101 ? -16.290 -19.009 13.796 1.00 93.62 101 ARG A C 1
ATOM 817 O O . ARG A 1 101 ? -16.610 -20.091 13.321 1.00 93.62 101 ARG A O 1
ATOM 824 N N . GLU A 1 102 ? -16.866 -18.490 14.877 1.00 94.50 102 GLU A N 1
ATOM 825 C CA . GLU A 1 102 ? -17.911 -19.187 15.639 1.00 94.50 102 GLU A CA 1
ATOM 826 C C . GLU A 1 102 ? -19.317 -18.864 15.136 1.00 94.50 102 GLU A C 1
ATOM 828 O O . GLU A 1 102 ? -20.166 -19.745 15.075 1.00 94.50 102 GLU A O 1
ATOM 833 N N . THR A 1 103 ? -19.575 -17.605 14.774 1.00 96.06 103 THR A N 1
ATOM 834 C CA . THR A 1 103 ? -20.927 -17.162 14.392 1.00 96.06 103 THR A CA 1
ATOM 835 C C . THR A 1 103 ? -21.164 -17.209 12.886 1.00 96.06 103 THR A C 1
ATOM 837 O O . THR A 1 103 ? -22.305 -17.094 12.453 1.00 96.06 103 THR A O 1
ATOM 840 N N . GLY A 1 104 ? -20.109 -17.329 12.075 1.00 94.12 104 GLY A N 1
ATOM 841 C CA . GLY A 1 104 ? -20.190 -17.232 10.616 1.00 94.12 104 GLY A CA 1
ATOM 842 C C . GLY A 1 104 ? -20.539 -15.830 10.108 1.00 94.12 104 GLY A C 1
ATOM 843 O O . GLY A 1 104 ? -20.794 -15.662 8.920 1.00 94.12 104 GLY A O 1
ATOM 844 N N . MET A 1 105 ? -20.562 -14.820 10.984 1.00 95.94 105 MET A N 1
ATOM 845 C CA . MET A 1 105 ? -20.906 -13.447 10.621 1.00 95.94 105 MET A CA 1
ATOM 846 C C . MET A 1 105 ? -19.810 -12.839 9.749 1.00 95.94 105 MET A C 1
ATOM 848 O O . MET A 1 105 ? -18.637 -12.893 10.115 1.00 95.94 105 MET A O 1
ATOM 852 N N . PHE A 1 106 ? -20.189 -12.239 8.623 1.00 96.94 106 PHE A N 1
ATOM 853 C CA . PHE A 1 106 ? -19.273 -11.442 7.812 1.00 96.94 106 PHE A CA 1
ATOM 854 C C . PHE A 1 106 ? -18.861 -10.182 8.581 1.00 96.94 106 PHE A C 1
ATOM 856 O O . PHE A 1 106 ? -19.719 -9.459 9.085 1.00 96.94 106 PHE A O 1
ATOM 863 N N . LEU A 1 107 ? -17.555 -9.941 8.688 1.00 96.00 107 LEU A N 1
ATOM 864 C CA . LEU A 1 107 ? -16.997 -8.805 9.425 1.00 96.00 107 LEU A CA 1
ATOM 865 C C . LEU A 1 107 ? -16.438 -7.721 8.504 1.00 96.00 107 LEU A C 1
ATOM 867 O O . LEU A 1 107 ? -16.408 -6.557 8.888 1.00 96.00 107 LEU A O 1
ATOM 871 N N . GLY A 1 108 ? -15.991 -8.098 7.309 1.00 96.12 108 GLY A N 1
ATOM 872 C CA . GLY A 1 108 ? -15.405 -7.180 6.343 1.00 96.12 108 GLY A CA 1
ATOM 873 C C . GLY A 1 108 ? -14.494 -7.899 5.364 1.00 96.12 108 GLY A C 1
ATOM 874 O O . GLY A 1 108 ? -14.317 -9.121 5.420 1.00 96.12 108 GLY A O 1
ATOM 875 N N . ASP A 1 109 ? -13.913 -7.132 4.458 1.00 97.06 109 ASP A N 1
ATOM 876 C CA . ASP A 1 109 ? -13.016 -7.628 3.433 1.00 97.06 109 ASP A CA 1
ATOM 877 C C . ASP A 1 109 ? -11.819 -6.695 3.208 1.00 97.06 109 ASP A C 1
ATOM 879 O O . ASP A 1 109 ? -11.678 -5.633 3.820 1.00 97.06 109 ASP A O 1
ATOM 883 N N . GLY A 1 110 ? -10.902 -7.170 2.377 1.00 95.88 110 GLY A N 1
ATOM 884 C CA . GLY A 1 110 ? -9.752 -6.422 1.901 1.00 95.88 110 GLY A CA 1
ATOM 885 C C . GLY A 1 110 ? -9.246 -7.000 0.594 1.00 95.88 110 GLY A C 1
ATOM 886 O O . GLY A 1 110 ? -9.530 -8.158 0.255 1.00 95.88 110 GLY A O 1
ATOM 887 N N . VAL A 1 111 ? -8.522 -6.187 -0.161 1.00 96.38 111 VAL A N 1
ATOM 888 C CA . VAL A 1 111 ? -8.065 -6.519 -1.512 1.00 96.38 111 VAL A CA 1
ATOM 889 C C . VAL A 1 111 ? -6.546 -6.459 -1.561 1.00 96.38 111 VAL A C 1
ATOM 891 O O . VAL A 1 111 ? -5.897 -5.712 -0.838 1.00 96.38 111 VAL A O 1
ATOM 894 N N . GLY A 1 112 ? -5.949 -7.315 -2.379 1.00 95.06 112 GLY A N 1
ATOM 895 C CA . GLY A 1 112 ? -4.510 -7.333 -2.565 1.00 95.06 112 GLY A CA 1
ATOM 896 C C . GLY A 1 112 ? -4.138 -7.823 -3.946 1.00 95.06 112 GLY A C 1
ATOM 897 O O . GLY A 1 112 ? -4.613 -8.867 -4.401 1.00 95.06 112 GLY A O 1
ATOM 898 N N . ALA A 1 113 ? -3.228 -7.086 -4.573 1.00 95.56 113 ALA A N 1
ATOM 899 C CA . ALA A 1 113 ? -2.659 -7.429 -5.860 1.00 95.56 113 ALA A CA 1
ATOM 900 C C . ALA A 1 113 ? -1.152 -7.671 -5.748 1.00 95.56 113 ALA A C 1
ATOM 902 O O . ALA A 1 113 ? -0.472 -7.128 -4.873 1.00 95.56 113 ALA A O 1
ATOM 903 N N . ALA A 1 114 ? -0.618 -8.508 -6.630 1.00 95.50 114 ALA A N 1
ATOM 904 C CA . ALA A 1 114 ? 0.818 -8.630 -6.831 1.00 95.50 114 ALA A CA 1
ATOM 905 C C . ALA A 1 114 ? 1.118 -8.992 -8.284 1.00 95.50 114 ALA A C 1
ATOM 907 O O . ALA A 1 114 ? 0.376 -9.763 -8.897 1.00 95.50 114 ALA A O 1
ATOM 908 N N . ASN A 1 115 ? 2.230 -8.482 -8.808 1.00 95.00 115 ASN A N 1
ATOM 909 C CA . ASN A 1 115 ? 2.679 -8.782 -10.166 1.00 95.00 115 ASN A CA 1
ATOM 910 C C . ASN A 1 115 ? 4.191 -9.030 -10.232 1.00 95.00 115 ASN A C 1
ATOM 912 O O . ASN A 1 115 ? 4.950 -8.614 -9.358 1.00 95.00 115 ASN A O 1
ATOM 916 N N . ASN A 1 116 ? 4.650 -9.727 -11.270 1.00 93.94 116 ASN A N 1
ATOM 917 C CA . ASN A 1 116 ? 6.068 -10.060 -11.428 1.00 93.94 116 ASN A CA 1
ATOM 918 C C . ASN A 1 116 ? 6.953 -8.870 -11.845 1.00 93.94 116 ASN A C 1
ATOM 920 O O . ASN A 1 116 ? 8.173 -9.013 -11.843 1.00 93.94 116 ASN A O 1
ATOM 924 N N . TYR A 1 117 ? 6.372 -7.716 -12.186 1.00 92.69 117 TYR A N 1
ATOM 925 C CA . TYR A 1 117 ? 7.112 -6.506 -12.564 1.00 92.69 117 TYR A CA 1
ATOM 926 C C . TYR A 1 117 ? 7.487 -5.627 -11.365 1.00 92.69 117 TYR A C 1
ATOM 928 O O . TYR A 1 117 ? 8.309 -4.719 -11.506 1.00 92.69 117 TYR A O 1
ATOM 936 N N . GLU A 1 118 ? 6.967 -5.909 -10.168 1.00 89.44 118 GLU A N 1
ATOM 937 C CA . GLU A 1 118 ? 7.458 -5.278 -8.945 1.00 89.44 118 GLU A CA 1
ATOM 938 C C . GLU A 1 118 ? 8.966 -5.532 -8.787 1.00 89.44 118 GLU A C 1
ATOM 940 O O . GLU A 1 118 ? 9.431 -6.663 -8.954 1.00 89.44 118 GLU A O 1
ATOM 945 N N . LYS A 1 119 ? 9.739 -4.504 -8.395 1.00 86.56 119 LYS A N 1
ATOM 946 C CA . LYS A 1 119 ? 11.218 -4.561 -8.313 1.00 86.56 119 LYS A CA 1
ATOM 947 C C . LYS A 1 119 ? 11.740 -5.822 -7.609 1.00 86.56 119 LYS A C 1
ATOM 949 O O . LYS A 1 119 ? 12.713 -6.422 -8.050 1.00 86.56 119 LYS A O 1
ATOM 954 N N . LYS A 1 120 ? 11.061 -6.242 -6.537 1.00 85.62 120 LYS A N 1
ATOM 955 C CA . LYS A 1 120 ? 11.396 -7.422 -5.725 1.00 85.62 120 LYS A CA 1
ATOM 956 C C . LYS A 1 120 ? 11.300 -8.753 -6.484 1.00 85.62 120 LYS A C 1
ATOM 958 O O . LYS A 1 120 ? 12.000 -9.698 -6.126 1.00 85.62 120 LYS A O 1
ATOM 963 N N . TYR A 1 121 ? 10.390 -8.860 -7.447 1.00 88.88 121 TYR A N 1
ATOM 964 C CA . TYR A 1 121 ? 10.157 -10.091 -8.208 1.00 88.88 121 TYR A CA 1
ATOM 965 C C . TYR A 1 121 ? 10.769 -10.039 -9.602 1.00 88.88 121 TYR A C 1
ATOM 967 O O . TYR A 1 121 ? 11.093 -11.096 -10.139 1.00 88.88 121 TYR A O 1
ATOM 975 N N . ARG A 1 122 ? 10.959 -8.829 -10.136 1.00 87.50 122 ARG A N 1
ATOM 976 C CA . ARG A 1 122 ? 11.548 -8.581 -11.447 1.00 87.50 122 ARG A CA 1
ATOM 977 C C . ARG A 1 122 ? 13.063 -8.752 -11.463 1.00 87.50 122 ARG A C 1
ATOM 979 O O . ARG A 1 122 ? 13.593 -9.300 -12.422 1.00 87.50 122 ARG A O 1
ATOM 986 N N . TYR A 1 123 ? 13.748 -8.321 -10.404 1.00 87.75 123 TYR A N 1
ATOM 987 C CA . TYR A 1 123 ? 15.209 -8.317 -10.346 1.00 87.75 123 TYR A CA 1
ATOM 988 C C . TYR A 1 123 ? 15.744 -9.239 -9.246 1.00 87.75 123 TYR A C 1
ATOM 990 O O . TYR A 1 123 ? 15.190 -9.331 -8.147 1.00 87.75 123 TYR A O 1
ATOM 998 N N . LEU A 1 124 ? 16.848 -9.923 -9.542 1.00 84.50 124 LEU A N 1
ATOM 999 C CA . LEU A 1 124 ? 17.656 -10.648 -8.568 1.00 84.50 124 LEU A CA 1
ATOM 1000 C C . LEU A 1 124 ? 18.491 -9.669 -7.722 1.00 84.50 124 LEU A C 1
ATOM 1002 O O . LEU A 1 124 ? 18.540 -8.466 -7.974 1.00 84.50 124 LEU A O 1
ATOM 1006 N N . LYS A 1 125 ? 19.154 -10.181 -6.677 1.00 79.81 125 LYS A N 1
ATOM 1007 C CA . LYS A 1 125 ? 19.953 -9.352 -5.751 1.00 79.81 125 LYS A CA 1
ATOM 1008 C C . LYS A 1 125 ? 21.134 -8.646 -6.424 1.00 79.81 125 LYS A C 1
ATOM 1010 O O . LYS A 1 125 ? 21.586 -7.628 -5.916 1.00 79.81 125 LYS A O 1
ATOM 1015 N N . ASP A 1 126 ? 21.630 -9.203 -7.520 1.00 83.56 126 ASP A N 1
ATOM 1016 C CA . ASP A 1 126 ? 22.697 -8.641 -8.349 1.00 83.56 126 ASP A CA 1
ATOM 1017 C C . ASP A 1 126 ? 22.177 -7.639 -9.397 1.00 83.56 126 ASP A C 1
ATOM 1019 O O . ASP A 1 126 ? 22.958 -7.115 -10.186 1.00 83.56 126 ASP A O 1
ATOM 1023 N N . GLY A 1 127 ? 20.868 -7.357 -9.405 1.00 83.12 127 GLY A N 1
ATOM 1024 C CA . GLY A 1 127 ? 20.224 -6.448 -10.350 1.00 83.12 127 GLY A CA 1
ATOM 1025 C C . GLY A 1 127 ? 19.881 -7.081 -11.697 1.00 83.12 127 GLY A C 1
ATOM 1026 O O . GLY A 1 127 ? 19.303 -6.403 -12.544 1.00 83.12 127 GLY A O 1
ATOM 1027 N N . THR A 1 128 ? 20.189 -8.363 -11.911 1.00 84.94 128 THR A N 1
ATOM 1028 C CA . THR A 1 128 ? 19.829 -9.047 -13.157 1.00 84.94 128 THR A CA 1
ATOM 1029 C C . THR A 1 128 ? 18.326 -9.319 -13.221 1.00 84.94 128 THR A C 1
ATOM 1031 O O . THR A 1 128 ? 17.692 -9.658 -12.218 1.00 84.94 128 THR A O 1
ATOM 1034 N N . GLU A 1 129 ? 17.729 -9.136 -14.400 1.00 85.75 129 GLU A N 1
ATOM 1035 C CA . GLU A 1 129 ? 16.307 -9.410 -14.614 1.00 85.75 129 GLU A CA 1
ATOM 1036 C C . GLU A 1 129 ? 16.040 -10.922 -14.615 1.00 85.75 129 GLU A C 1
ATOM 1038 O O . GLU A 1 129 ? 16.813 -11.723 -15.152 1.00 85.75 129 GLU A O 1
ATOM 1043 N N . VAL A 1 130 ? 14.944 -11.326 -13.974 1.00 84.50 130 VAL A N 1
ATOM 1044 C CA . VAL A 1 130 ? 14.538 -12.729 -13.880 1.00 84.50 130 VAL A CA 1
ATOM 1045 C C . VAL A 1 130 ? 14.137 -13.235 -15.263 1.00 84.50 130 VAL A C 1
ATOM 1047 O O . VAL A 1 130 ? 13.143 -12.786 -15.827 1.00 84.50 130 VAL A O 1
ATOM 1050 N N . ARG A 1 131 ? 14.899 -14.207 -15.780 1.00 80.94 131 ARG A N 1
ATOM 1051 C CA . ARG A 1 131 ? 14.691 -14.786 -17.117 1.00 80.94 131 ARG A CA 1
ATOM 1052 C C . ARG A 1 131 ? 13.373 -15.534 -17.265 1.00 80.94 131 ARG A C 1
ATOM 1054 O O . ARG A 1 131 ? 12.724 -15.392 -18.290 1.00 80.94 131 ARG A O 1
ATOM 1061 N N . ASP A 1 132 ? 12.994 -16.316 -16.257 1.00 87.06 132 ASP A N 1
ATOM 1062 C CA . ASP A 1 132 ? 11.729 -17.049 -16.249 1.00 87.06 132 ASP A CA 1
ATOM 1063 C C . ASP A 1 132 ? 10.848 -16.568 -15.088 1.00 87.06 132 ASP A C 1
ATOM 1065 O O . ASP A 1 132 ? 11.008 -16.998 -13.938 1.00 87.06 132 ASP A O 1
ATOM 1069 N N . PRO A 1 133 ? 9.932 -15.619 -15.341 1.00 86.88 133 PRO A N 1
ATOM 1070 C CA . PRO A 1 133 ? 9.011 -15.170 -14.312 1.00 86.88 133 PRO A CA 1
ATOM 1071 C C . PRO A 1 133 ? 7.998 -16.232 -13.888 1.00 86.88 133 PRO A C 1
ATOM 1073 O O . PRO A 1 133 ? 7.484 -16.128 -12.770 1.00 86.88 133 PRO A O 1
ATOM 1076 N N . LEU A 1 134 ? 7.686 -17.220 -14.738 1.00 89.38 134 LEU A N 1
ATOM 1077 C CA . LEU A 1 134 ? 6.643 -18.220 -14.477 1.00 89.38 134 LEU A CA 1
ATOM 1078 C C . LEU A 1 134 ? 7.010 -19.104 -13.280 1.00 89.38 134 LEU A C 1
ATOM 1080 O O . LEU A 1 134 ? 6.143 -19.420 -12.464 1.00 89.38 134 LEU A O 1
ATOM 1084 N N . ASP A 1 135 ? 8.299 -19.358 -13.057 1.00 89.81 135 ASP A N 1
ATOM 1085 C CA . ASP A 1 135 ? 8.805 -20.024 -11.846 1.00 89.81 135 ASP A CA 1
ATOM 1086 C C . ASP A 1 135 ? 8.386 -19.313 -10.548 1.00 89.81 135 ASP A C 1
ATOM 1088 O O . ASP A 1 135 ? 8.245 -19.919 -9.479 1.00 89.81 135 ASP A O 1
ATOM 1092 N N . LYS A 1 136 ? 8.150 -17.997 -10.612 1.00 89.12 136 LYS A N 1
ATOM 1093 C CA . LYS A 1 136 ? 7.708 -17.193 -9.469 1.00 89.12 136 LYS A CA 1
ATOM 1094 C C . LYS A 1 136 ? 6.189 -17.077 -9.365 1.00 89.12 136 LYS A C 1
ATOM 1096 O O . LYS A 1 136 ? 5.724 -16.480 -8.394 1.00 89.12 136 LYS A O 1
ATOM 1101 N N . GLN A 1 137 ? 5.404 -17.684 -10.256 1.00 93.56 137 GLN A N 1
ATOM 1102 C CA . GLN A 1 137 ? 3.940 -17.560 -10.299 1.00 93.56 137 GLN A CA 1
ATOM 1103 C C . GLN A 1 137 ? 3.274 -17.813 -8.936 1.00 93.56 137 GLN A C 1
ATOM 1105 O O . GLN A 1 137 ? 2.495 -16.989 -8.455 1.00 93.56 137 GLN A O 1
ATOM 1110 N N . ASN A 1 138 ? 3.621 -18.911 -8.256 1.00 94.62 138 ASN A N 1
ATOM 1111 C CA . ASN A 1 138 ? 3.067 -19.224 -6.933 1.00 94.62 138 ASN A CA 1
ATOM 1112 C C . ASN A 1 138 ? 3.480 -18.196 -5.867 1.00 94.62 138 ASN A C 1
ATOM 1114 O O . ASN A 1 138 ? 2.717 -17.907 -4.948 1.00 94.62 138 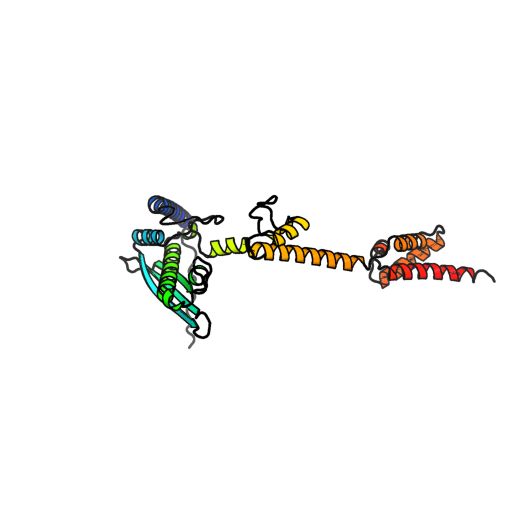ASN A O 1
ATOM 1118 N N . THR A 1 139 ? 4.680 -17.627 -5.991 1.00 94.06 139 THR A N 1
ATOM 1119 C CA . THR A 1 139 ? 5.158 -16.570 -5.092 1.00 94.06 139 THR A CA 1
ATOM 1120 C C . THR A 1 139 ? 4.323 -15.307 -5.268 1.00 94.06 139 THR A C 1
ATOM 1122 O O . THR A 1 139 ? 3.860 -14.759 -4.270 1.00 94.06 139 THR A O 1
ATOM 1125 N N . ILE A 1 140 ? 4.059 -14.894 -6.513 1.00 94.62 140 ILE A N 1
ATOM 1126 C CA . ILE A 1 140 ? 3.205 -13.736 -6.813 1.00 94.62 140 ILE A CA 1
ATOM 1127 C C . ILE A 1 140 ? 1.779 -13.978 -6.306 1.00 94.62 140 ILE A C 1
ATOM 1129 O O . ILE A 1 140 ? 1.242 -13.168 -5.554 1.00 94.62 140 ILE A O 1
ATOM 1133 N N . MET A 1 141 ? 1.200 -15.143 -6.604 1.00 96.19 141 MET A N 1
ATOM 1134 C CA . MET A 1 141 ? -0.142 -15.506 -6.142 1.00 96.19 141 MET A CA 1
ATOM 1135 C C . MET A 1 141 ? -0.252 -15.501 -4.606 1.00 96.19 141 MET A C 1
ATOM 1137 O O . MET A 1 141 ? -1.209 -14.961 -4.047 1.00 96.19 141 MET A O 1
ATOM 1141 N N . LYS A 1 142 ? 0.718 -16.092 -3.894 1.00 95.94 142 LYS A N 1
ATOM 1142 C CA . LYS A 1 142 ? 0.740 -16.087 -2.420 1.00 95.94 142 LYS A CA 1
ATOM 1143 C C . LYS A 1 142 ? 0.936 -14.682 -1.858 1.00 95.94 142 LYS A C 1
ATOM 1145 O O . LYS A 1 142 ? 0.381 -14.375 -0.806 1.00 95.94 142 LYS A O 1
ATOM 1150 N N . MET A 1 143 ? 1.686 -13.831 -2.550 1.00 95.50 143 MET A N 1
ATOM 1151 C CA . MET A 1 143 ? 1.887 -12.439 -2.161 1.00 95.50 143 MET A CA 1
ATOM 1152 C C . MET A 1 143 ? 0.619 -11.598 -2.307 1.00 95.50 143 MET A C 1
ATOM 1154 O O . MET A 1 143 ? 0.298 -10.874 -1.367 1.00 95.50 143 MET A O 1
ATOM 1158 N N . ALA A 1 144 ? -0.140 -11.763 -3.393 1.00 96.25 144 ALA A N 1
ATOM 1159 C CA . ALA A 1 144 ? -1.443 -11.117 -3.562 1.00 96.25 144 ALA A CA 1
ATOM 1160 C C . ALA A 1 144 ? -2.417 -11.524 -2.440 1.00 96.25 144 ALA A C 1
ATOM 1162 O O . ALA A 1 144 ? -2.970 -10.670 -1.751 1.00 96.25 144 ALA A O 1
ATOM 1163 N N . LYS A 1 145 ? -2.529 -12.832 -2.151 1.00 97.06 145 LYS A N 1
ATOM 1164 C CA . LYS A 1 145 ? -3.337 -13.335 -1.020 1.00 97.06 145 LYS A CA 1
ATOM 1165 C C . LYS A 1 145 ? -2.893 -12.760 0.323 1.00 97.06 145 LYS A C 1
ATOM 1167 O O . LYS A 1 145 ? -3.728 -12.405 1.148 1.00 97.06 145 LYS A O 1
ATOM 1172 N N . LYS A 1 146 ? -1.583 -12.669 0.557 1.00 95.38 146 LYS A N 1
ATOM 1173 C CA . LYS A 1 146 ? -1.035 -12.105 1.794 1.00 95.38 146 LYS A CA 1
ATOM 1174 C C . LYS A 1 146 ? -1.430 -10.638 1.960 1.00 95.38 146 LYS A C 1
ATOM 1176 O O . LYS A 1 146 ? -1.861 -10.271 3.046 1.00 95.38 146 LYS A O 1
ATOM 1181 N N . ARG A 1 147 ? -1.294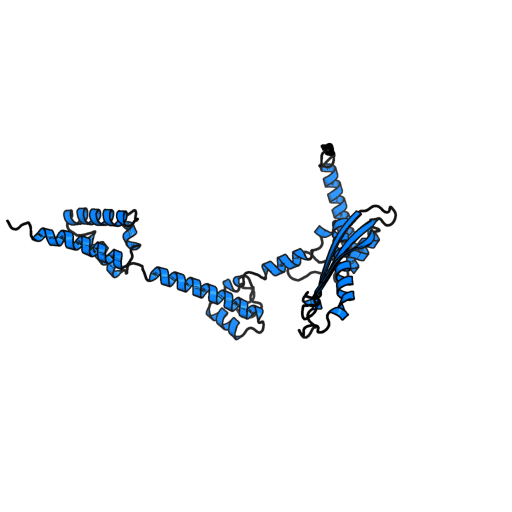 -9.826 0.905 1.00 95.00 147 ARG A N 1
ATOM 1182 C CA . ARG A 1 147 ? -1.703 -8.412 0.910 1.00 95.00 147 ARG A CA 1
ATOM 1183 C C . ARG A 1 147 ? -3.195 -8.273 1.194 1.00 95.00 147 ARG A C 1
ATOM 1185 O O . ARG A 1 147 ? -3.548 -7.570 2.129 1.00 95.00 147 ARG A O 1
ATOM 1192 N N . ALA A 1 148 ? -4.027 -9.062 0.510 1.00 96.69 148 ALA A N 1
ATOM 1193 C CA . ALA A 1 148 ? -5.473 -9.063 0.721 1.00 96.69 148 ALA A CA 1
ATOM 1194 C C . ALA A 1 148 ? -5.850 -9.410 2.170 1.00 96.69 148 ALA A C 1
ATOM 1196 O O . ALA A 1 148 ? -6.741 -8.800 2.749 1.00 96.69 148 ALA A O 1
ATOM 1197 N N . PHE A 1 149 ? -5.160 -10.381 2.779 1.00 96.88 149 PHE A N 1
ATOM 1198 C CA . PHE A 1 149 ? -5.393 -10.746 4.176 1.00 96.88 149 PHE A CA 1
ATOM 1199 C C . PHE A 1 149 ? -4.992 -9.640 5.152 1.00 96.88 149 PHE A C 1
ATOM 1201 O O . PHE A 1 149 ? -5.749 -9.343 6.071 1.00 96.88 149 PHE A O 1
ATOM 1208 N N . VAL A 1 150 ? -3.807 -9.049 4.971 1.00 95.38 150 VAL A N 1
ATOM 1209 C CA . VAL A 1 150 ? -3.330 -7.962 5.838 1.00 95.38 150 VAL A CA 1
ATOM 1210 C C . VAL A 1 150 ? -4.278 -6.768 5.749 1.00 95.38 150 VAL A C 1
ATOM 1212 O O . VAL A 1 150 ? -4.686 -6.261 6.790 1.00 95.38 150 VAL A O 1
ATOM 1215 N N . ASP A 1 151 ? -4.683 -6.385 4.538 1.00 95.06 151 ASP A N 1
ATOM 1216 C CA . ASP A 1 151 ? -5.650 -5.311 4.304 1.00 95.06 151 ASP A CA 1
ATOM 1217 C C . ASP A 1 151 ? -6.994 -5.591 4.998 1.00 95.06 151 ASP A C 1
ATOM 1219 O O . ASP A 1 151 ? -7.458 -4.802 5.823 1.00 95.06 151 ASP A O 1
ATOM 1223 N N . ALA A 1 152 ? -7.558 -6.787 4.796 1.00 95.81 152 ALA A N 1
ATOM 1224 C CA . ALA A 1 152 ? -8.816 -7.177 5.429 1.00 95.81 152 ALA A CA 1
ATOM 1225 C C . ALA A 1 152 ? -8.729 -7.123 6.964 1.00 95.81 152 ALA A C 1
ATOM 1227 O O . ALA A 1 152 ? -9.648 -6.650 7.635 1.00 95.81 152 ALA A O 1
ATOM 1228 N N . VAL A 1 153 ? -7.614 -7.588 7.543 1.00 94.50 153 VAL A N 1
ATOM 1229 C CA . VAL A 1 153 ? -7.398 -7.549 8.996 1.00 94.50 153 VAL A CA 1
ATOM 1230 C C . VAL A 1 153 ? -7.305 -6.108 9.493 1.00 94.50 153 VAL A C 1
ATOM 1232 O O . VAL A 1 153 ? -7.901 -5.795 10.526 1.00 94.50 153 VAL A O 1
ATOM 1235 N N . LEU A 1 154 ? -6.608 -5.217 8.782 1.00 92.00 154 LEU A N 1
ATOM 1236 C CA . LEU A 1 154 ? -6.528 -3.799 9.145 1.00 92.00 154 LEU A CA 1
ATOM 1237 C C . LEU A 1 154 ? -7.911 -3.134 9.132 1.00 92.00 154 LEU A C 1
ATOM 1239 O O . LEU A 1 154 ? -8.222 -2.393 10.071 1.00 92.00 154 LEU A O 1
ATOM 1243 N N . ASN A 1 155 ? -8.740 -3.456 8.134 1.00 91.56 155 ASN A N 1
ATOM 1244 C CA . ASN A 1 155 ? -10.105 -2.946 7.993 1.00 91.56 155 ASN A CA 1
ATOM 1245 C C . ASN A 1 155 ? -11.021 -3.446 9.118 1.00 91.56 155 ASN A C 1
ATOM 1247 O O . ASN A 1 155 ? -11.643 -2.643 9.811 1.00 91.56 155 ASN A O 1
ATOM 1251 N N . VAL A 1 156 ? -11.055 -4.760 9.364 1.00 91.56 156 VAL A N 1
ATOM 1252 C CA . VAL A 1 156 ? -11.948 -5.373 10.367 1.00 91.56 156 VAL A CA 1
ATOM 1253 C C . VAL A 1 156 ? -11.561 -5.010 11.799 1.00 91.56 156 VAL A C 1
ATOM 1255 O O . VAL A 1 156 ? -12.428 -4.814 12.648 1.00 91.56 156 VAL A O 1
ATOM 1258 N N . THR A 1 157 ? -10.265 -4.917 12.096 1.00 88.69 157 THR A N 1
ATOM 1259 C CA . THR A 1 157 ? -9.797 -4.641 13.466 1.00 88.69 157 THR A CA 1
ATOM 1260 C C . THR A 1 157 ? -9.690 -3.149 13.783 1.00 88.69 157 THR A C 1
ATOM 1262 O O . THR A 1 157 ? -9.435 -2.792 14.932 1.00 88.69 157 THR A O 1
ATOM 1265 N N . GLY A 1 158 ? -9.859 -2.261 12.793 1.00 85.88 158 GLY A N 1
ATOM 1266 C CA . GLY A 1 158 ? -9.635 -0.818 12.954 1.00 85.88 158 GLY A CA 1
ATOM 1267 C C . GLY A 1 158 ? -8.164 -0.448 13.189 1.00 85.88 158 GLY A C 1
ATOM 1268 O O . GLY A 1 158 ? -7.846 0.648 13.660 1.00 85.88 158 GLY A O 1
ATOM 1269 N N . ALA A 1 159 ? -7.245 -1.363 12.880 1.00 85.88 159 ALA A N 1
ATOM 1270 C CA . ALA A 1 159 ? -5.815 -1.199 13.095 1.00 85.88 159 ALA A CA 1
ATOM 1271 C C . ALA A 1 159 ? -5.136 -0.281 12.065 1.00 85.88 159 ALA A C 1
ATOM 1273 O O . ALA A 1 159 ? -3.989 0.121 12.276 1.00 85.88 159 ALA A O 1
ATOM 1274 N N . SER A 1 160 ? -5.843 0.122 11.004 1.00 84.31 160 SER A N 1
ATOM 1275 C CA . SER A 1 160 ? -5.372 1.091 10.002 1.00 84.31 160 SER A CA 1
ATOM 1276 C C . SER A 1 160 ? -4.955 2.439 10.601 1.00 84.31 160 SER A C 1
ATOM 1278 O O . SER A 1 160 ? -4.167 3.164 10.007 1.00 84.31 160 SER A O 1
ATOM 1280 N N . ARG A 1 161 ? -5.422 2.789 11.809 1.00 80.94 161 ARG A N 1
ATOM 1281 C CA . ARG A 1 161 ? -4.943 3.975 12.539 1.00 80.94 161 ARG A CA 1
ATOM 1282 C C . ARG A 1 161 ? -3.503 3.820 13.038 1.00 80.94 161 ARG A C 1
ATOM 1284 O O . ARG A 1 161 ? -2.781 4.812 13.134 1.00 80.94 161 ARG A O 1
ATOM 1291 N N . LEU A 1 162 ? -3.107 2.603 13.392 1.00 83.44 162 LEU A N 1
ATOM 1292 C CA . LEU A 1 162 ? -1.837 2.293 14.049 1.00 83.44 162 LEU A CA 1
ATOM 1293 C C . LEU A 1 162 ? -0.758 1.880 13.057 1.00 83.44 162 LEU A C 1
ATOM 1295 O O . LEU A 1 162 ? 0.406 2.222 13.267 1.00 83.44 162 LEU A O 1
ATOM 1299 N N . PHE A 1 163 ? -1.147 1.203 11.981 1.00 88.81 163 PHE A N 1
ATOM 1300 C CA . PHE A 1 163 ? -0.227 0.751 10.950 1.00 88.81 163 PHE A CA 1
ATOM 1301 C C . PHE A 1 163 ? -0.351 1.580 9.679 1.00 88.81 163 PHE A C 1
ATOM 1303 O O . PHE A 1 163 ? -1.427 2.058 9.329 1.00 88.81 163 PHE A O 1
ATOM 1310 N N . ALA A 1 164 ? 0.784 1.764 9.021 1.00 84.50 164 ALA A N 1
ATOM 1311 C CA . ALA A 1 164 ? 0.871 2.272 7.671 1.00 84.50 164 ALA A CA 1
ATOM 1312 C C . ALA A 1 164 ? 0.385 1.212 6.674 1.00 84.50 164 ALA A C 1
ATOM 1314 O O . ALA A 1 164 ? 0.588 0.007 6.858 1.00 84.50 164 ALA A O 1
ATOM 1315 N N . THR A 1 165 ? -0.236 1.708 5.619 1.00 78.88 165 THR A N 1
ATOM 1316 C CA . THR A 1 165 ? -0.653 1.001 4.409 1.00 78.88 165 THR A CA 1
ATOM 1317 C C . THR A 1 165 ? 0.387 1.195 3.309 1.00 78.88 165 THR A C 1
ATOM 1319 O O . THR A 1 165 ? 1.264 2.049 3.435 1.00 78.88 165 THR A O 1
ATOM 1322 N N . GLU A 1 166 ? 0.332 0.401 2.237 1.00 71.00 166 GLU A N 1
ATOM 1323 C CA . GLU A 1 166 ? 1.272 0.559 1.115 1.00 71.00 166 GLU A CA 1
ATOM 1324 C C . GLU A 1 166 ? 1.199 1.976 0.501 1.00 71.00 166 GLU A C 1
ATOM 1326 O O . GLU A 1 166 ? 2.240 2.527 0.153 1.00 71.00 166 GLU A O 1
ATOM 1331 N N . ASP A 1 167 ? 0.035 2.630 0.533 1.00 66.56 167 ASP A N 1
ATOM 1332 C CA . ASP A 1 167 ? -0.142 4.025 0.103 1.00 66.56 167 ASP A CA 1
ATOM 1333 C C . ASP A 1 167 ? 0.715 5.014 0.916 1.00 66.56 167 ASP A C 1
ATOM 1335 O O . ASP A 1 167 ? 1.283 5.949 0.358 1.00 66.56 167 ASP A O 1
ATOM 1339 N N . ASP A 1 168 ? 0.905 4.780 2.224 1.00 69.31 168 ASP A N 1
ATOM 1340 C CA . ASP A 1 168 ? 1.793 5.606 3.059 1.00 69.31 168 ASP A CA 1
ATOM 1341 C C . ASP A 1 168 ? 3.275 5.470 2.634 1.00 69.31 168 ASP A C 1
ATOM 1343 O O . ASP A 1 168 ? 4.084 6.367 2.895 1.00 69.31 168 ASP A O 1
ATOM 1347 N N . LEU A 1 169 ? 3.668 4.344 2.011 1.00 67.06 169 LEU A N 1
ATOM 1348 C CA . LEU A 1 169 ? 4.996 4.208 1.395 1.00 67.06 169 LEU A CA 1
ATOM 1349 C C . LEU A 1 169 ? 5.070 5.009 0.112 1.00 67.06 169 LEU A C 1
ATOM 1351 O O . LEU A 1 169 ? 6.067 5.692 -0.102 1.00 67.06 169 LEU A O 1
ATOM 1355 N N . GLU A 1 170 ? 4.061 4.898 -0.747 1.00 61.97 170 GLU A N 1
ATOM 1356 C CA . GLU A 1 170 ? 4.041 5.605 -2.022 1.00 61.97 170 GLU A CA 1
ATOM 1357 C C . GLU A 1 170 ? 4.003 7.116 -1.820 1.00 61.97 170 GLU A C 1
ATOM 1359 O O . GLU A 1 170 ? 4.774 7.811 -2.471 1.00 61.97 170 GLU A O 1
ATOM 1364 N N . GLU A 1 171 ? 3.232 7.634 -0.862 1.00 58.44 171 GLU A N 1
ATOM 1365 C CA . GLU A 1 171 ? 3.254 9.052 -0.482 1.00 58.44 171 GLU A CA 1
ATOM 1366 C C . GLU A 1 171 ? 4.659 9.478 -0.019 1.00 58.44 171 GLU A C 1
ATOM 1368 O O . GLU A 1 171 ? 5.192 10.495 -0.454 1.00 58.44 171 GLU A O 1
ATOM 1373 N N . PHE A 1 172 ? 5.336 8.649 0.782 1.00 55.84 172 PHE A N 1
ATOM 1374 C CA . PHE A 1 172 ? 6.715 8.912 1.199 1.00 55.84 172 PHE A CA 1
ATOM 1375 C C . PHE A 1 172 ? 7.721 8.868 0.032 1.00 55.84 172 PHE A C 1
ATOM 1377 O O . PHE A 1 172 ? 8.638 9.690 -0.034 1.00 55.84 172 PHE A O 1
ATOM 1384 N N . PHE A 1 173 ? 7.580 7.912 -0.891 1.00 53.41 173 PHE A N 1
ATOM 1385 C CA . PHE A 1 173 ? 8.446 7.789 -2.065 1.00 53.41 173 PHE A CA 1
ATOM 1386 C C . PHE A 1 173 ? 8.143 8.844 -3.136 1.00 53.41 173 PHE A C 1
ATOM 1388 O O . PHE A 1 173 ? 9.072 9.259 -3.822 1.00 53.41 173 PHE A O 1
ATOM 1395 N N . THR A 1 174 ? 6.904 9.324 -3.249 1.00 45.88 174 THR A N 1
ATOM 1396 C CA . THR A 1 174 ? 6.505 10.427 -4.142 1.00 45.88 174 THR A CA 1
ATOM 1397 C C . THR A 1 174 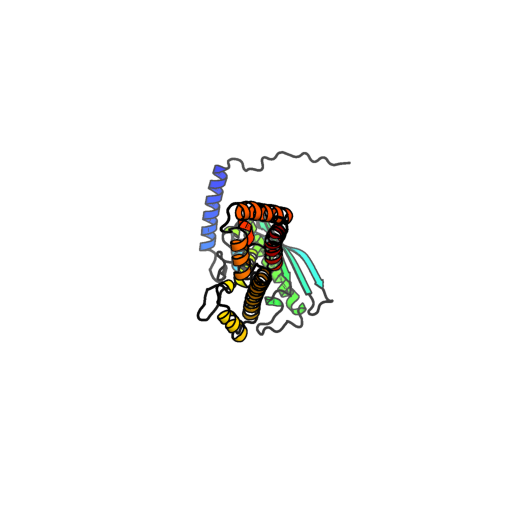? 6.921 11.786 -3.583 1.00 45.88 174 THR A C 1
ATOM 1399 O O . THR A 1 174 ? 7.400 12.620 -4.350 1.00 45.88 174 THR A O 1
ATOM 1402 N N . ASP A 1 175 ? 6.926 11.976 -2.257 1.00 46.28 175 ASP A N 1
ATOM 1403 C CA . ASP A 1 175 ? 7.571 13.136 -1.614 1.00 46.28 175 ASP A CA 1
ATOM 1404 C C . ASP A 1 175 ? 9.097 13.168 -1.847 1.00 46.28 175 ASP A C 1
ATOM 1406 O O . ASP A 1 175 ? 9.729 14.230 -1.810 1.00 46.28 175 ASP A O 1
ATOM 1410 N N . ILE A 1 176 ? 9.697 12.005 -2.120 1.00 48.88 176 ILE A N 1
ATOM 1411 C CA . ILE A 1 176 ? 11.101 11.852 -2.531 1.00 48.88 176 ILE A CA 1
ATOM 1412 C C . ILE A 1 176 ? 11.255 11.849 -4.065 1.00 48.88 176 ILE A C 1
ATOM 1414 O O . ILE A 1 176 ? 12.361 12.052 -4.565 1.00 48.88 176 ILE A O 1
ATOM 1418 N N . GLY A 1 177 ? 10.178 11.674 -4.829 1.00 51.78 177 GLY A N 1
ATOM 1419 C CA . GLY A 1 177 ? 10.246 11.310 -6.237 1.00 51.78 177 GLY A CA 1
ATOM 1420 C C . GLY A 1 177 ? 9.106 11.881 -7.062 1.00 51.78 177 GLY A C 1
ATOM 1421 O O . GLY A 1 177 ? 8.174 11.161 -7.386 1.00 51.78 177 GLY A O 1
ATOM 1422 N N . THR A 1 178 ? 9.228 13.148 -7.464 1.00 56.25 178 THR A N 1
ATOM 1423 C CA . THR A 1 178 ? 8.836 13.624 -8.813 1.00 56.25 178 THR A CA 1
ATOM 1424 C C . THR A 1 178 ? 9.494 14.972 -9.126 1.00 56.25 178 THR A C 1
ATOM 1426 O O . THR A 1 178 ? 9.760 15.271 -10.285 1.00 56.25 178 THR A O 1
ATOM 1429 N N . ASP A 1 179 ? 9.830 15.780 -8.115 1.00 63.06 179 ASP A N 1
ATOM 1430 C CA . ASP A 1 179 ? 10.623 16.987 -8.343 1.00 63.06 179 ASP A CA 1
ATOM 1431 C C . ASP A 1 179 ? 12.110 16.699 -8.103 1.00 63.06 179 ASP A C 1
ATOM 1433 O O . ASP A 1 179 ? 12.507 16.508 -6.945 1.00 63.06 179 ASP A O 1
ATOM 1437 N N . PRO A 1 180 ? 12.952 16.683 -9.153 1.00 66.19 180 PRO A N 1
ATOM 1438 C CA . PRO A 1 180 ? 14.385 16.477 -8.988 1.00 66.19 180 PRO A CA 1
ATOM 1439 C C . PRO A 1 180 ? 15.009 17.521 -8.043 1.00 66.19 180 PRO A C 1
ATOM 1441 O O . PRO A 1 180 ? 15.999 17.217 -7.386 1.00 66.19 180 PRO A O 1
ATOM 1444 N N . GLY A 1 181 ? 14.398 18.702 -7.865 1.00 67.44 181 GLY A N 1
ATOM 1445 C CA . GLY A 1 181 ? 14.846 19.716 -6.901 1.00 67.44 181 GLY A CA 1
ATOM 1446 C C . GLY A 1 181 ? 14.699 19.316 -5.429 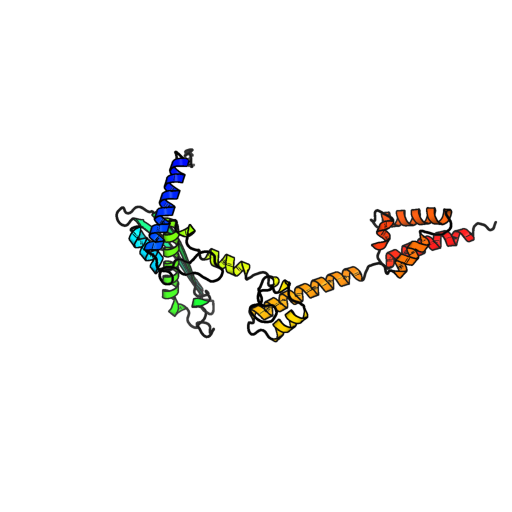1.00 67.44 181 GLY A C 1
ATOM 1447 O O . GLY A 1 181 ? 15.521 19.709 -4.598 1.00 67.44 181 GLY A O 1
ATOM 1448 N N . LYS A 1 182 ? 13.707 18.479 -5.094 1.00 71.94 182 LYS A N 1
ATOM 1449 C CA . LYS A 1 182 ? 13.355 18.126 -3.706 1.00 71.94 182 LYS A CA 1
ATOM 1450 C C . LYS A 1 182 ? 14.194 16.996 -3.115 1.00 71.94 182 LYS A C 1
ATOM 1452 O O . LYS A 1 182 ? 14.137 16.761 -1.904 1.00 71.94 182 LYS A O 1
ATOM 1457 N N . ILE A 1 183 ? 14.988 16.321 -3.942 1.00 74.81 183 ILE A N 1
ATOM 1458 C CA . ILE A 1 183 ? 15.885 15.255 -3.504 1.00 74.81 183 ILE A CA 1
ATOM 1459 C C . ILE A 1 183 ? 16.932 15.839 -2.551 1.00 74.81 183 ILE A C 1
ATOM 1461 O O . ILE A 1 183 ? 17.577 16.845 -2.841 1.00 74.81 183 ILE A O 1
ATOM 1465 N N . LYS A 1 184 ? 17.108 15.206 -1.387 1.00 77.88 184 LYS A N 1
ATOM 1466 C CA . LYS A 1 184 ? 18.130 15.603 -0.409 1.00 77.88 184 LYS A CA 1
ATOM 1467 C C . LYS A 1 184 ? 19.473 14.971 -0.743 1.00 77.88 184 LYS A C 1
ATOM 1469 O O . LYS A 1 184 ? 19.548 13.767 -0.983 1.00 77.88 184 LYS A O 1
ATOM 1474 N N . MET A 1 185 ? 20.545 15.752 -0.638 1.00 80.31 185 MET A N 1
ATOM 1475 C CA . MET A 1 185 ? 21.906 15.262 -0.832 1.00 80.31 185 MET A CA 1
ATOM 1476 C C . MET A 1 185 ? 22.266 14.183 0.198 1.00 80.31 185 MET A C 1
ATOM 1478 O O . MET A 1 185 ? 22.272 14.461 1.404 1.00 80.31 185 MET A O 1
ATOM 1482 N N . PRO A 1 186 ? 22.609 12.958 -0.241 1.00 73.19 186 PRO A N 1
ATOM 1483 C CA . PRO A 1 186 ? 22.861 11.849 0.675 1.00 73.19 186 PRO A CA 1
ATOM 1484 C C . PRO A 1 186 ? 24.250 11.898 1.340 1.00 73.19 186 PRO A C 1
ATOM 1486 O O . PRO A 1 186 ? 24.437 11.309 2.409 1.00 73.19 186 PRO A O 1
ATOM 1489 N N . PHE A 1 187 ? 25.220 12.604 0.748 1.00 74.19 187 PHE A N 1
ATOM 1490 C CA . PHE A 1 187 ? 26.614 12.685 1.205 1.00 74.19 187 PHE A CA 1
ATOM 1491 C C . PHE A 1 187 ? 27.277 14.019 0.804 1.00 74.19 187 PHE A C 1
ATOM 1493 O O . PHE A 1 187 ? 26.673 14.832 0.109 1.00 74.19 187 PHE A O 1
ATOM 1500 N N . GLY A 1 188 ? 28.522 14.245 1.243 1.00 81.44 188 GLY A N 1
ATOM 1501 C CA . GLY A 1 188 ? 29.328 15.417 0.873 1.00 81.44 188 GLY A CA 1
ATOM 1502 C C . GLY A 1 188 ? 29.091 16.667 1.732 1.00 81.44 188 GLY A C 1
ATOM 1503 O O . GLY A 1 188 ? 28.431 16.615 2.770 1.00 81.44 188 GLY A O 1
ATOM 1504 N N . LYS A 1 189 ? 29.652 17.803 1.288 1.00 82.12 189 LYS A N 1
ATOM 1505 C CA . LYS A 1 189 ? 29.617 19.102 1.993 1.00 82.12 189 LYS A CA 1
ATOM 1506 C C . LYS A 1 189 ? 28.190 19.621 2.220 1.00 82.12 189 LYS A C 1
ATOM 1508 O O . LYS A 1 189 ? 27.935 20.265 3.231 1.00 82.12 189 LYS A O 1
ATOM 1513 N N . HIS A 1 190 ? 27.260 19.308 1.317 1.00 83.62 190 HIS A N 1
ATOM 1514 C CA . HIS A 1 190 ? 25.869 19.770 1.375 1.00 83.62 190 HIS A CA 1
ATOM 1515 C C . HIS A 1 190 ? 24.885 18.675 1.827 1.00 83.62 190 HIS A C 1
ATOM 1517 O O . HIS A 1 190 ? 23.703 18.727 1.498 1.00 83.62 190 HIS A O 1
ATOM 1523 N N . LYS A 1 191 ? 25.347 17.670 2.585 1.00 75.38 191 LYS A N 1
ATOM 1524 C CA . LYS A 1 191 ? 24.508 16.561 3.069 1.00 75.38 191 LYS A CA 1
ATOM 1525 C C . LYS A 1 191 ? 23.237 17.064 3.772 1.00 75.38 191 LYS A C 1
ATOM 1527 O O . LYS A 1 191 ? 23.306 17.856 4.706 1.00 75.38 191 LYS A O 1
ATOM 1532 N N . GLY A 1 192 ? 22.081 16.554 3.349 1.00 70.19 192 GLY A N 1
ATOM 1533 C CA . GLY A 1 192 ? 20.765 16.893 3.901 1.00 70.19 192 GLY A CA 1
ATOM 1534 C C . GLY A 1 192 ? 20.088 18.123 3.287 1.00 70.19 192 GLY A C 1
ATOM 1535 O O . GLY A 1 192 ? 18.875 18.252 3.460 1.00 70.19 192 GLY A O 1
ATOM 1536 N N . LYS A 1 193 ? 20.822 18.969 2.547 1.00 83.12 193 LYS A N 1
ATOM 1537 C CA . LYS A 1 193 ? 20.245 20.054 1.736 1.00 83.12 193 LYS A CA 1
ATOM 1538 C C . LYS A 1 193 ? 19.577 19.503 0.481 1.00 83.12 193 LYS A C 1
ATOM 1540 O O . LYS A 1 193 ? 19.927 18.410 0.028 1.00 83.12 193 LYS A O 1
ATOM 1545 N N . ARG A 1 194 ? 18.613 20.241 -0.062 1.00 82.62 194 ARG A N 1
ATOM 1546 C CA . ARG A 1 194 ? 17.895 19.861 -1.289 1.00 82.62 194 ARG A CA 1
ATOM 1547 C C . ARG A 1 194 ? 18.734 20.178 -2.528 1.00 82.62 194 ARG A C 1
ATOM 1549 O O . ARG A 1 194 ? 19.533 21.108 -2.481 1.00 82.62 194 ARG A O 1
ATOM 1556 N N . LEU A 1 195 ? 18.561 19.431 -3.622 1.00 81.56 195 LEU A N 1
ATOM 1557 C CA . LEU A 1 195 ? 19.275 19.683 -4.884 1.00 81.56 195 LEU A CA 1
ATOM 1558 C C . LEU A 1 195 ? 19.006 21.097 -5.425 1.00 81.56 195 LEU A C 1
ATOM 1560 O O . LEU A 1 195 ? 19.913 21.729 -5.959 1.00 81.56 195 LEU A O 1
ATOM 1564 N N . GLU A 1 196 ? 17.800 21.627 -5.216 1.00 82.12 196 GLU A N 1
ATOM 1565 C CA . GLU A 1 196 ? 17.431 23.001 -5.586 1.00 82.12 196 GLU A CA 1
ATOM 1566 C C . GLU A 1 196 ? 18.198 24.093 -4.821 1.00 82.12 196 GLU A C 1
ATOM 1568 O O . GLU A 1 196 ? 18.317 25.210 -5.313 1.00 82.12 196 GLU A O 1
ATOM 1573 N N . GLU A 1 197 ? 18.749 23.778 -3.646 1.00 81.81 197 GLU A N 1
ATOM 1574 C CA . GLU A 1 197 ? 19.494 24.712 -2.789 1.00 81.81 197 GLU A CA 1
ATOM 1575 C C . GLU A 1 197 ? 21.009 24.678 -3.056 1.00 81.81 197 GLU A C 1
ATOM 1577 O O . GLU A 1 197 ? 21.779 25.350 -2.367 1.00 81.81 197 GLU A O 1
ATOM 1582 N N . LEU A 1 198 ? 21.468 23.838 -3.989 1.00 85.38 198 LEU A N 1
ATOM 1583 C CA . LEU A 1 198 ? 22.890 23.668 -4.281 1.00 85.38 198 LEU A CA 1
ATOM 1584 C C . LEU A 1 198 ? 23.367 24.670 -5.321 1.00 85.38 198 LEU A C 1
ATOM 1586 O O . LEU A 1 198 ? 22.637 25.014 -6.249 1.00 85.38 198 LEU A O 1
ATOM 1590 N N . ASP A 1 199 ? 24.621 25.083 -5.207 1.00 85.06 199 ASP A N 1
ATOM 1591 C CA . ASP A 1 199 ? 25.259 25.944 -6.197 1.00 85.06 199 ASP A CA 1
ATOM 1592 C C . ASP A 1 199 ? 25.459 25.195 -7.525 1.00 85.06 199 ASP A C 1
ATOM 1594 O O . ASP A 1 199 ? 25.637 23.972 -7.548 1.00 85.06 199 ASP A O 1
ATOM 1598 N N . THR A 1 200 ? 25.454 25.930 -8.638 1.00 86.62 200 THR A N 1
ATOM 1599 C CA . THR A 1 200 ? 25.613 25.388 -10.001 1.00 86.62 200 THR A CA 1
ATOM 1600 C C . THR A 1 200 ? 26.898 24.562 -10.145 1.00 86.62 200 THR A C 1
ATOM 1602 O O . THR A 1 200 ? 26.862 23.455 -10.683 1.00 86.62 200 THR A O 1
ATOM 1605 N N . ASP A 1 201 ? 28.005 25.029 -9.561 1.00 84.56 201 ASP A N 1
ATOM 1606 C CA . ASP A 1 201 ? 29.295 24.324 -9.561 1.00 84.56 201 ASP A CA 1
ATOM 1607 C C . ASP A 1 201 ? 29.229 22.993 -8.800 1.00 84.56 201 ASP A C 1
ATOM 1609 O O . ASP A 1 201 ? 29.828 21.987 -9.190 1.00 84.56 201 ASP A O 1
ATOM 1613 N N . TYR A 1 202 ? 28.465 22.963 -7.707 1.00 83.25 202 TYR A N 1
ATOM 1614 C CA . TYR A 1 202 ? 28.299 21.757 -6.908 1.00 83.25 202 TYR A CA 1
ATOM 1615 C C . TYR A 1 202 ? 27.380 20.749 -7.609 1.00 83.25 202 TYR A C 1
ATOM 1617 O O . TYR A 1 202 ? 27.656 19.552 -7.568 1.00 83.25 202 TYR A O 1
ATOM 1625 N N . LEU A 1 203 ? 26.343 21.209 -8.318 1.00 83.56 203 LEU A N 1
ATOM 1626 C CA . LEU A 1 203 ? 25.507 20.356 -9.170 1.00 83.56 203 LEU A CA 1
ATOM 1627 C C . LEU A 1 203 ? 26.323 19.712 -10.302 1.00 83.56 203 LEU A C 1
ATOM 1629 O O . LEU A 1 203 ? 26.216 18.503 -10.507 1.00 83.56 203 LEU A O 1
ATOM 1633 N N . GLN A 1 204 ? 27.198 20.470 -10.973 1.00 86.75 204 GLN A N 1
ATOM 1634 C CA . GLN A 1 204 ? 28.119 19.925 -11.983 1.00 86.75 204 GLN A CA 1
ATOM 1635 C C . GLN A 1 204 ? 29.068 18.876 -11.392 1.00 86.75 204 GLN A C 1
ATOM 1637 O O . GLN A 1 204 ? 29.281 17.814 -11.984 1.00 86.75 204 GLN A O 1
ATOM 1642 N N . TRP A 1 205 ? 29.591 19.128 -10.189 1.00 88.38 205 TRP A N 1
ATOM 1643 C CA . TRP A 1 205 ? 30.409 18.153 -9.471 1.00 88.38 205 TRP A CA 1
ATOM 1644 C C . TRP A 1 205 ? 29.632 16.867 -9.147 1.00 88.38 205 TRP A C 1
ATOM 1646 O O . TRP A 1 205 ? 30.158 15.772 -9.352 1.00 88.38 205 TRP A O 1
ATOM 1656 N N . VAL A 1 206 ? 28.373 16.973 -8.700 1.00 84.94 206 VAL A N 1
ATOM 1657 C CA . VAL A 1 206 ? 27.506 15.813 -8.414 1.00 84.94 206 VAL A CA 1
ATOM 1658 C C . VAL A 1 206 ? 27.275 14.977 -9.677 1.00 84.94 206 VAL A C 1
ATOM 1660 O O . VAL A 1 206 ? 27.396 13.755 -9.613 1.00 84.94 206 VAL A O 1
ATOM 1663 N N . ILE A 1 207 ? 27.032 15.609 -10.828 1.00 86.25 207 ILE A N 1
ATOM 1664 C CA . ILE A 1 207 ? 26.853 14.915 -12.116 1.00 86.25 207 ILE A CA 1
ATOM 1665 C C . ILE A 1 207 ? 28.101 14.098 -12.489 1.00 86.25 207 ILE A C 1
ATOM 1667 O O . ILE A 1 207 ? 27.976 12.973 -12.967 1.00 86.25 207 ILE A O 1
ATOM 1671 N N . GLY A 1 208 ? 29.304 14.629 -12.243 1.00 83.31 208 GLY A N 1
ATOM 1672 C CA . GLY A 1 208 ? 30.563 13.965 -12.599 1.00 83.31 208 GLY A CA 1
ATOM 1673 C C . GLY A 1 208 ? 31.101 12.955 -11.576 1.00 83.31 208 GLY A C 1
ATOM 1674 O O . GLY A 1 208 ? 31.980 12.162 -11.917 1.00 83.31 208 GLY A O 1
ATOM 1675 N N . LYS A 1 209 ? 30.639 12.991 -10.318 1.00 83.25 209 LYS A N 1
ATOM 1676 C CA . LYS A 1 209 ? 31.228 12.209 -9.210 1.00 83.25 209 LYS A CA 1
ATOM 1677 C C . LYS A 1 209 ? 30.253 11.334 -8.425 1.00 83.25 209 LYS A C 1
ATOM 1679 O O . LYS A 1 209 ? 30.715 10.571 -7.582 1.00 83.25 209 LYS A O 1
ATOM 1684 N N . ALA A 1 210 ? 28.941 11.434 -8.637 1.00 80.19 210 ALA A N 1
ATOM 1685 C CA . ALA A 1 210 ? 27.986 10.625 -7.885 1.00 80.19 210 ALA A CA 1
ATOM 1686 C C . ALA A 1 210 ? 27.902 9.175 -8.392 1.00 80.19 210 ALA A C 1
ATOM 1688 O O . ALA A 1 210 ? 27.629 8.925 -9.565 1.00 80.19 210 ALA A O 1
ATOM 1689 N N . ASP A 1 211 ? 28.025 8.220 -7.466 1.00 72.31 211 ASP A N 1
ATOM 1690 C CA . ASP A 1 211 ? 27.931 6.782 -7.764 1.00 72.31 211 ASP A CA 1
ATOM 1691 C C . ASP A 1 211 ? 26.519 6.347 -8.202 1.00 72.31 211 ASP A C 1
ATOM 1693 O O . ASP A 1 211 ? 26.356 5.391 -8.957 1.00 72.31 211 ASP A O 1
ATOM 1697 N N . LYS A 1 212 ? 25.474 7.047 -7.737 1.00 77.31 212 LYS A N 1
ATOM 1698 C CA . LYS A 1 212 ? 24.071 6.722 -8.038 1.00 77.31 212 LYS A CA 1
ATOM 1699 C C . LYS A 1 212 ? 23.596 7.434 -9.306 1.00 77.31 212 LYS A C 1
ATOM 1701 O O . LYS A 1 212 ? 23.548 8.662 -9.316 1.00 77.31 212 LYS A O 1
ATOM 1706 N N . GLU A 1 213 ? 23.176 6.669 -10.316 1.00 74.00 213 GLU A N 1
ATOM 1707 C CA . GLU A 1 213 ? 22.616 7.182 -11.583 1.00 74.00 213 GLU A CA 1
ATOM 1708 C C . GLU A 1 213 ? 21.417 8.116 -11.347 1.00 74.00 213 GLU A C 1
ATOM 1710 O O . GLU A 1 213 ? 21.414 9.244 -11.825 1.00 74.00 213 GLU A O 1
ATOM 1715 N N . GLU A 1 214 ? 20.479 7.716 -10.482 1.00 72.88 214 GLU A N 1
ATOM 1716 C CA . GLU A 1 214 ? 19.287 8.506 -10.120 1.00 72.88 214 GLU A CA 1
ATOM 1717 C C . GLU A 1 214 ? 19.637 9.918 -9.603 1.00 72.88 214 GLU A C 1
ATOM 1719 O O . GLU A 1 214 ? 18.931 10.891 -9.865 1.00 72.88 214 GLU A O 1
ATOM 1724 N N . LEU A 1 215 ? 20.755 10.054 -8.875 1.00 75.81 215 LEU A N 1
ATOM 1725 C CA . LEU A 1 215 ? 21.213 11.340 -8.341 1.00 75.81 215 LEU A CA 1
ATOM 1726 C C . LEU A 1 215 ? 21.858 12.208 -9.431 1.00 75.81 215 LEU A C 1
ATOM 1728 O O . LEU A 1 215 ? 21.728 13.431 -9.388 1.00 75.81 215 LEU A O 1
ATOM 1732 N N . ARG A 1 216 ? 22.537 11.586 -10.405 1.00 79.25 216 ARG A N 1
ATOM 1733 C CA . ARG A 1 216 ? 23.129 12.281 -11.557 1.00 79.25 216 ARG A CA 1
ATOM 1734 C C . ARG A 1 216 ? 22.046 12.825 -12.478 1.00 79.25 216 ARG A C 1
ATOM 1736 O O . ARG A 1 216 ? 22.106 13.994 -12.849 1.00 79.25 216 ARG A O 1
ATOM 1743 N N . GLU A 1 217 ? 21.040 12.012 -12.782 1.00 76.50 217 GLU A N 1
ATOM 1744 C CA . GLU A 1 217 ? 19.894 12.417 -13.599 1.00 76.50 217 GLU A CA 1
ATOM 1745 C C . GLU A 1 217 ? 19.104 13.551 -12.940 1.00 76.50 217 GLU A C 1
ATOM 1747 O O . GLU A 1 217 ? 18.799 14.551 -13.590 1.00 76.50 217 GLU A O 1
ATOM 1752 N N . ALA A 1 218 ? 18.854 13.463 -11.630 1.00 80.31 218 ALA A N 1
ATOM 1753 C CA . ALA A 1 218 ? 18.170 14.526 -10.904 1.00 80.31 218 ALA A CA 1
ATOM 1754 C C . ALA A 1 218 ? 18.983 15.830 -10.843 1.00 80.31 218 ALA A C 1
ATOM 1756 O O . ALA A 1 218 ? 18.440 16.904 -11.100 1.00 80.31 218 ALA A O 1
ATOM 1757 N N . ALA A 1 219 ? 20.289 15.759 -10.557 1.00 82.12 219 ALA A N 1
ATOM 1758 C CA . ALA A 1 219 ? 21.156 16.939 -10.550 1.00 82.12 219 ALA A CA 1
ATOM 1759 C C . ALA A 1 219 ? 21.234 17.598 -11.938 1.00 82.12 219 ALA A C 1
ATOM 1761 O O . ALA A 1 219 ? 21.195 18.825 -12.039 1.00 82.12 219 ALA A O 1
ATOM 1762 N N . LYS A 1 220 ? 21.270 16.791 -13.006 1.00 85.19 220 LYS A N 1
ATOM 1763 C CA . LYS A 1 220 ? 21.219 17.263 -14.393 1.00 85.19 220 LYS A CA 1
ATOM 1764 C C . LYS A 1 220 ? 19.895 17.962 -14.707 1.00 85.19 220 LYS A C 1
ATOM 1766 O O . LYS A 1 220 ? 19.916 19.063 -15.245 1.00 85.19 220 LYS A O 1
ATOM 1771 N N . ALA A 1 221 ? 18.763 17.385 -14.310 1.00 82.81 221 ALA A N 1
ATOM 1772 C CA . ALA A 1 221 ? 17.448 17.986 -14.528 1.00 82.81 221 ALA A CA 1
ATOM 1773 C C . ALA A 1 221 ? 17.279 19.339 -13.805 1.00 82.81 221 ALA A C 1
ATOM 1775 O O . ALA A 1 221 ? 16.709 20.272 -14.372 1.00 82.81 221 ALA A O 1
ATOM 1776 N N . VAL A 1 222 ? 17.799 19.476 -12.577 1.00 84.69 222 VAL A N 1
ATOM 1777 C CA . VAL A 1 222 ? 17.799 20.758 -11.842 1.00 84.69 222 VAL A CA 1
ATOM 1778 C C . VAL A 1 222 ? 18.688 21.792 -12.534 1.00 84.69 222 VAL A C 1
ATOM 1780 O O . VAL A 1 222 ? 18.295 22.950 -12.668 1.00 84.69 222 VAL A O 1
ATOM 1783 N N . LEU A 1 223 ? 19.868 21.379 -13.004 1.00 86.06 223 LEU A N 1
ATOM 1784 C CA . LEU A 1 223 ? 20.801 22.254 -13.712 1.00 86.06 223 LEU A CA 1
ATOM 1785 C C . LEU A 1 223 ? 20.217 22.761 -15.041 1.00 86.06 223 LEU A C 1
ATOM 1787 O O . LEU A 1 223 ? 20.269 23.955 -15.319 1.00 86.06 223 LEU A O 1
ATOM 1791 N N . GLU A 1 224 ? 19.615 21.875 -15.836 1.00 83.50 224 GLU A N 1
ATOM 1792 C CA . GLU A 1 224 ? 18.966 22.237 -17.102 1.00 83.50 224 GLU A CA 1
ATOM 1793 C C . GLU A 1 224 ? 17.777 23.185 -16.895 1.00 83.50 224 GLU A C 1
ATOM 1795 O O . GLU A 1 224 ? 17.578 24.094 -17.700 1.00 83.50 224 GLU A O 1
ATOM 1800 N N . ARG A 1 225 ? 17.011 23.025 -15.805 1.00 82.69 225 ARG A N 1
ATOM 1801 C CA . ARG A 1 225 ? 15.924 23.951 -15.446 1.00 82.69 225 ARG A CA 1
ATOM 1802 C C . ARG A 1 225 ? 16.455 25.371 -15.212 1.00 82.69 225 ARG A C 1
ATOM 1804 O O . ARG A 1 225 ? 15.911 26.308 -15.788 1.00 82.69 225 ARG A O 1
ATOM 1811 N N . ARG A 1 226 ? 17.551 25.522 -14.456 1.00 85.19 226 ARG A N 1
ATOM 1812 C CA . ARG A 1 226 ? 18.177 26.834 -14.193 1.00 85.19 226 ARG A CA 1
ATOM 1813 C C . ARG A 1 226 ? 18.721 27.494 -15.454 1.00 85.19 226 ARG A C 1
ATOM 1815 O O . ARG A 1 226 ? 18.532 28.688 -15.647 1.00 85.19 226 ARG A O 1
ATOM 1822 N N . LEU A 1 227 ? 19.354 26.719 -16.334 1.00 81.25 227 LEU A N 1
ATOM 1823 C CA . LEU A 1 227 ? 19.878 27.249 -17.595 1.00 81.25 227 LEU A CA 1
ATOM 1824 C C . LEU A 1 227 ? 18.754 27.802 -18.487 1.00 81.25 227 LEU A C 1
ATOM 1826 O O . LEU A 1 227 ? 18.903 28.886 -19.042 1.00 81.25 227 LEU A O 1
ATOM 1830 N N . ARG A 1 228 ? 17.596 27.129 -18.548 1.00 77.31 228 ARG A N 1
ATOM 1831 C CA . ARG A 1 228 ? 16.416 27.631 -19.279 1.00 77.31 228 ARG A CA 1
ATOM 1832 C C . ARG A 1 228 ? 15.845 28.916 -18.665 1.00 77.31 228 ARG A C 1
ATOM 1834 O O . ARG A 1 228 ? 15.445 29.825 -19.391 1.00 77.31 228 ARG A O 1
ATOM 1841 N N . GLU A 1 229 ? 15.810 29.018 -17.338 1.00 72.56 229 GLU A N 1
ATOM 1842 C CA . GLU A 1 229 ? 15.385 30.237 -16.630 1.00 72.56 229 GLU A CA 1
ATOM 1843 C C . GLU A 1 229 ? 16.343 31.415 -16.902 1.00 72.56 229 GLU A C 1
ATOM 1845 O O . GLU A 1 229 ? 15.909 32.539 -17.161 1.00 72.56 229 GLU A O 1
ATOM 1850 N N . GLU A 1 230 ? 17.653 31.167 -16.947 1.00 68.31 230 GLU A N 1
ATOM 1851 C CA . GLU A 1 230 ? 18.644 32.184 -17.319 1.00 68.31 230 GLU A CA 1
ATOM 1852 C C . GLU A 1 230 ? 18.544 32.603 -18.796 1.00 68.31 230 GLU A C 1
ATOM 1854 O O . GLU A 1 230 ? 18.696 33.783 -19.114 1.00 68.31 230 GLU A O 1
ATOM 1859 N N . GLU A 1 231 ? 18.279 31.665 -19.709 1.00 65.50 231 GLU A N 1
ATOM 1860 C CA . GLU A 1 231 ? 18.101 31.937 -21.143 1.00 65.50 231 GLU A CA 1
ATOM 1861 C C . GLU A 1 231 ? 16.843 32.769 -21.424 1.00 65.50 231 GLU A C 1
ATOM 1863 O O . GLU A 1 231 ? 16.901 33.742 -22.179 1.00 65.50 231 GLU A O 1
ATOM 1868 N N . THR A 1 232 ? 15.724 32.446 -20.768 1.00 59.75 232 THR A N 1
ATOM 1869 C CA . THR A 1 232 ? 14.478 33.229 -20.869 1.00 59.75 232 THR A CA 1
ATOM 1870 C C . THR A 1 232 ? 14.637 34.645 -20.308 1.00 59.75 232 THR A C 1
ATOM 1872 O O . THR A 1 232 ? 14.144 35.604 -20.904 1.00 59.75 232 THR A O 1
ATOM 1875 N N . THR A 1 233 ? 15.402 34.808 -19.224 1.00 56.78 233 THR A N 1
ATOM 1876 C CA . THR A 1 233 ? 15.711 36.130 -18.656 1.00 56.78 233 THR A CA 1
ATOM 1877 C C . THR A 1 233 ? 16.581 36.957 -19.614 1.00 56.78 233 THR A C 1
ATOM 1879 O O . THR A 1 233 ? 16.254 38.108 -19.902 1.00 56.78 233 THR A O 1
ATOM 1882 N N . LYS A 1 234 ? 17.621 36.353 -20.211 1.00 54.91 234 LYS A N 1
ATOM 1883 C CA . LYS A 1 234 ? 18.514 37.016 -21.184 1.00 54.91 234 LYS A CA 1
ATOM 1884 C C . LYS A 1 234 ? 17.801 37.427 -22.479 1.00 54.91 234 LYS A C 1
ATOM 1886 O O . LYS A 1 234 ? 18.109 38.485 -23.020 1.00 54.91 234 LYS A O 1
ATOM 1891 N N . GLN A 1 235 ? 16.829 36.646 -22.958 1.00 52.25 235 GLN A N 1
ATOM 1892 C CA . GLN A 1 235 ? 16.007 37.025 -24.119 1.00 52.25 235 GLN A CA 1
ATOM 1893 C C . GLN A 1 235 ? 15.056 38.194 -23.820 1.00 52.25 235 GLN A C 1
ATOM 1895 O O . GLN A 1 235 ? 14.827 39.024 -24.695 1.00 52.25 235 GLN A O 1
ATOM 1900 N N . SER A 1 236 ? 14.548 38.311 -22.587 1.00 48.56 236 SER A N 1
ATOM 1901 C CA . SER A 1 236 ? 13.710 39.451 -22.177 1.00 48.56 236 SER A CA 1
ATOM 1902 C C . SER A 1 236 ? 14.488 40.769 -22.025 1.00 48.56 236 SER A C 1
ATOM 1904 O O . SER A 1 236 ? 13.903 41.846 -22.137 1.00 48.56 236 SER A O 1
ATOM 1906 N N . ASP A 1 237 ? 15.805 40.693 -21.801 1.00 50.00 237 ASP A N 1
ATOM 1907 C CA . ASP A 1 237 ? 16.682 41.858 -21.636 1.00 50.00 237 ASP A CA 1
ATOM 1908 C C . ASP A 1 237 ? 17.295 42.357 -22.958 1.00 50.00 237 ASP A C 1
ATOM 1910 O O . ASP A 1 237 ? 17.592 43.544 -23.069 1.00 50.00 237 ASP A O 1
ATOM 1914 N N . GLN A 1 238 ? 17.427 41.509 -23.988 1.00 51.16 238 GLN A N 1
ATOM 1915 C CA . GLN A 1 238 ? 17.972 41.900 -25.304 1.00 51.16 238 GLN A CA 1
ATOM 1916 C C . GLN A 1 238 ? 17.112 42.920 -26.075 1.00 51.16 238 GLN A C 1
ATOM 1918 O O . GLN A 1 238 ? 17.596 43.515 -27.034 1.00 51.16 238 GLN A O 1
ATOM 1923 N N . GLY A 1 239 ? 15.860 43.134 -25.662 1.00 54.09 239 GLY A N 1
ATOM 1924 C CA . GLY A 1 239 ? 14.951 44.114 -26.256 1.00 54.09 239 GLY A CA 1
ATOM 1925 C C . GLY A 1 239 ? 14.737 45.382 -25.429 1.00 54.09 239 GLY A C 1
ATOM 1926 O O . GLY A 1 239 ? 13.974 46.231 -25.874 1.00 54.09 239 GLY A O 1
ATOM 1927 N N . LYS A 1 240 ? 15.347 45.528 -24.242 1.00 63.06 240 LYS A N 1
ATOM 1928 C CA . LYS A 1 240 ? 15.130 46.696 -23.367 1.00 63.06 240 LYS A CA 1
ATOM 1929 C C . LYS A 1 240 ? 15.949 47.902 -23.825 1.00 63.06 240 LYS A C 1
ATOM 1931 O O . LYS A 1 240 ? 17.083 47.747 -24.270 1.00 63.06 240 LYS A O 1
ATOM 1936 N N . ILE A 1 241 ? 15.376 49.099 -23.680 1.00 70.19 241 ILE A N 1
ATOM 1937 C CA . ILE A 1 241 ? 16.067 50.368 -23.930 1.00 70.19 241 ILE A CA 1
ATOM 1938 C C . ILE A 1 241 ? 17.389 50.433 -23.151 1.00 70.19 241 ILE A C 1
ATOM 1940 O O . ILE A 1 241 ? 17.443 50.197 -21.941 1.00 70.19 241 ILE A O 1
ATOM 1944 N N . THR A 1 242 ? 18.470 50.741 -23.856 1.00 74.75 242 THR A N 1
ATOM 1945 C CA . THR A 1 242 ? 19.789 50.965 -23.266 1.00 74.75 242 THR A CA 1
ATOM 1946 C C . THR A 1 242 ? 19.772 52.221 -22.392 1.00 74.75 242 THR A C 1
ATOM 1948 O O . THR A 1 242 ? 19.028 53.172 -22.647 1.00 74.75 242 THR A O 1
ATOM 1951 N N . GLU A 1 243 ? 20.611 52.260 -21.351 1.00 73.69 243 GLU A N 1
ATOM 1952 C CA . GLU A 1 243 ? 20.718 53.439 -20.473 1.00 73.69 243 GLU A CA 1
ATOM 1953 C C . GLU A 1 243 ? 21.077 54.721 -21.243 1.00 73.69 243 GLU A C 1
ATOM 1955 O O . GLU A 1 243 ? 20.615 55.805 -20.887 1.00 73.69 243 GLU A O 1
ATOM 1960 N N . GLU A 1 244 ? 21.848 54.601 -22.326 1.00 76.75 244 GLU A N 1
ATOM 1961 C CA . GLU A 1 244 ? 22.230 55.720 -23.188 1.00 76.75 244 GLU A CA 1
ATOM 1962 C C . GLU A 1 244 ? 21.015 56.316 -23.915 1.00 76.75 244 GLU A C 1
ATOM 1964 O O . GLU A 1 244 ? 20.746 57.516 -23.806 1.00 76.75 244 GLU A O 1
ATOM 1969 N N . THR A 1 245 ? 20.215 55.477 -24.580 1.00 73.44 245 THR A N 1
ATOM 1970 C CA . THR A 1 245 ? 18.999 55.907 -25.287 1.00 73.44 245 THR A CA 1
ATOM 1971 C C . THR A 1 245 ? 17.945 56.446 -24.314 1.00 73.44 245 THR A C 1
ATOM 1973 O O . THR A 1 245 ? 17.306 57.465 -24.588 1.00 73.44 245 THR A O 1
ATOM 1976 N N . LEU A 1 246 ? 17.818 55.844 -23.127 1.00 77.38 246 LEU A N 1
ATOM 1977 C CA . LEU A 1 246 ? 16.930 56.329 -22.067 1.00 77.38 246 LEU A CA 1
ATOM 1978 C C . LEU A 1 246 ? 17.353 57.711 -21.537 1.00 77.38 246 LEU A C 1
ATOM 1980 O O . LEU A 1 246 ? 16.500 58.555 -21.246 1.00 77.38 246 LEU A O 1
ATOM 1984 N N . SER A 1 247 ? 18.661 57.951 -21.406 1.00 79.00 247 SER A N 1
ATOM 1985 C CA . SER A 1 247 ? 19.215 59.242 -20.987 1.00 79.00 247 SER A CA 1
ATOM 1986 C C . SER A 1 247 ? 18.940 60.334 -22.025 1.00 79.00 247 SER A C 1
ATOM 1988 O O . SER A 1 247 ? 18.428 61.404 -21.681 1.00 79.00 247 SER A O 1
ATOM 1990 N N . ASN A 1 248 ? 19.178 60.032 -23.305 1.00 79.44 248 ASN A N 1
ATOM 1991 C CA . ASN A 1 248 ? 18.924 60.956 -24.412 1.00 79.44 248 ASN A CA 1
ATOM 1992 C C . ASN A 1 248 ? 17.442 61.344 -24.491 1.00 79.44 248 ASN A C 1
ATOM 1994 O O . ASN A 1 248 ? 17.100 62.523 -24.551 1.00 79.44 248 ASN A O 1
ATOM 1998 N N . LEU A 1 249 ? 16.542 60.370 -24.370 1.00 79.06 249 LEU A N 1
ATOM 1999 C CA . LEU A 1 249 ? 15.109 60.632 -24.432 1.00 79.06 249 LEU A CA 1
ATOM 2000 C C . LEU A 1 249 ? 14.602 61.459 -23.234 1.00 79.06 249 LEU A C 1
ATOM 2002 O O . LEU A 1 249 ? 13.748 62.336 -23.385 1.00 79.06 249 LEU A O 1
ATOM 2006 N N . ARG A 1 250 ? 15.172 61.257 -22.037 1.00 82.31 250 ARG A N 1
ATOM 2007 C CA . ARG A 1 250 ? 14.897 62.118 -20.871 1.00 82.31 250 ARG A CA 1
ATOM 2008 C C . ARG A 1 250 ? 15.366 63.554 -21.081 1.00 82.31 250 ARG A C 1
ATOM 2010 O O . ARG A 1 250 ? 14.687 64.466 -20.602 1.00 82.31 250 ARG A O 1
ATOM 2017 N N . SER A 1 251 ? 16.497 63.741 -21.760 1.00 79.75 251 SER A N 1
ATOM 2018 C CA . SER A 1 251 ? 17.020 65.054 -22.143 1.00 79.75 251 SER A CA 1
ATOM 2019 C C . SER A 1 251 ? 16.074 65.767 -23.113 1.00 79.75 251 SER A C 1
ATOM 2021 O O . SER A 1 251 ? 15.744 66.927 -22.869 1.00 79.75 251 SER A O 1
ATOM 2023 N N . CYS A 1 252 ? 15.568 65.075 -24.136 1.00 76.19 252 CYS A N 1
ATOM 2024 C CA . CYS A 1 252 ? 14.621 65.644 -25.098 1.00 76.19 252 CYS A CA 1
ATOM 2025 C C . CYS A 1 252 ? 13.300 66.068 -24.435 1.00 76.19 252 CYS A C 1
ATOM 2027 O O . CYS A 1 252 ? 12.807 67.170 -24.658 1.00 76.19 252 CYS A O 1
ATOM 2029 N N . ILE A 1 253 ? 12.749 65.232 -23.549 1.00 78.00 253 ILE A N 1
ATOM 2030 C CA . ILE A 1 253 ? 11.462 65.505 -22.886 1.00 78.00 253 ILE A CA 1
ATOM 2031 C C . ILE A 1 253 ? 11.569 66.619 -21.834 1.00 78.00 253 ILE A C 1
ATOM 2033 O O . ILE A 1 253 ? 10.612 67.363 -21.612 1.00 78.00 253 ILE A O 1
ATOM 2037 N N . ASN A 1 254 ? 12.716 66.741 -21.161 1.00 78.19 254 ASN A N 1
ATOM 2038 C CA . ASN A 1 254 ? 12.940 67.725 -20.100 1.00 78.19 254 ASN A CA 1
ATOM 2039 C C . ASN A 1 254 ? 13.870 68.863 -20.545 1.00 78.19 254 ASN A C 1
ATOM 2041 O O . ASN A 1 254 ? 14.737 69.282 -19.778 1.00 78.19 254 ASN A O 1
ATOM 2045 N N . SER A 1 255 ? 13.655 69.381 -21.759 1.00 75.56 255 SER A N 1
ATOM 2046 C CA . SER A 1 255 ? 14.383 70.536 -22.307 1.00 75.56 255 SER A CA 1
ATOM 2047 C C . SER A 1 255 ? 14.342 71.760 -21.377 1.00 75.56 255 SER A C 1
ATOM 2049 O O . SER A 1 255 ? 13.425 71.911 -20.563 1.00 75.56 255 SER A O 1
ATOM 2051 N N . THR A 1 256 ? 15.345 72.637 -21.460 1.00 70.75 256 THR A N 1
ATOM 2052 C CA . THR A 1 256 ? 15.478 73.854 -20.639 1.00 70.75 256 THR A CA 1
ATOM 2053 C C . THR A 1 256 ? 14.420 74.911 -20.957 1.00 70.75 256 THR A C 1
ATOM 2055 O O . THR A 1 256 ? 14.022 75.634 -20.045 1.00 70.75 256 THR A O 1
ATOM 2058 N N . ASP A 1 257 ? 13.915 74.950 -22.192 1.00 73.88 257 ASP A N 1
ATOM 2059 C CA . ASP A 1 257 ? 12.831 75.842 -22.615 1.00 73.88 257 ASP A CA 1
ATOM 2060 C C . ASP A 1 257 ? 11.454 75.282 -22.210 1.00 73.88 257 ASP A C 1
ATOM 2062 O O . ASP A 1 257 ? 11.122 74.121 -22.469 1.00 73.88 257 ASP A O 1
ATOM 2066 N N . GLU A 1 258 ? 10.635 76.107 -21.556 1.00 74.00 258 GLU A N 1
ATOM 2067 C CA . GLU A 1 258 ? 9.326 75.723 -21.021 1.00 74.00 258 GLU A CA 1
ATOM 2068 C C . GLU A 1 258 ? 8.295 75.403 -22.117 1.00 74.00 258 GLU A C 1
ATOM 2070 O O . GLU A 1 258 ? 7.483 74.482 -21.953 1.00 74.00 258 GLU A O 1
ATOM 2075 N N . LYS A 1 259 ? 8.356 76.094 -23.263 1.00 74.31 259 LYS A N 1
ATOM 2076 C CA . LYS A 1 259 ? 7.466 75.812 -24.400 1.00 74.31 259 LYS A CA 1
ATOM 2077 C C . LYS A 1 259 ? 7.824 74.479 -25.052 1.00 74.31 259 LYS A C 1
ATOM 2079 O O . LYS A 1 259 ? 6.946 73.648 -25.269 1.00 74.31 259 LYS A O 1
ATOM 2084 N N . ILE A 1 260 ? 9.116 74.228 -25.262 1.00 75.62 260 ILE A N 1
ATOM 2085 C CA . ILE A 1 260 ? 9.604 72.969 -25.846 1.00 75.62 260 ILE A CA 1
ATOM 2086 C C . ILE A 1 260 ? 9.315 71.797 -24.903 1.00 75.62 260 ILE A C 1
ATOM 2088 O O . ILE A 1 260 ? 8.861 70.743 -25.342 1.00 75.62 260 ILE A O 1
ATOM 2092 N N . ARG A 1 261 ? 9.500 71.977 -23.590 1.00 76.56 261 ARG A N 1
ATOM 2093 C CA . ARG A 1 261 ? 9.240 70.936 -22.584 1.00 76.56 261 ARG A CA 1
ATOM 2094 C C . ARG A 1 261 ? 7.772 70.524 -22.526 1.00 76.56 261 ARG A C 1
ATOM 2096 O O . ARG A 1 261 ? 7.470 69.336 -22.413 1.00 76.56 261 ARG A O 1
ATOM 2103 N N . THR A 1 262 ? 6.854 71.488 -22.547 1.00 78.25 262 THR A N 1
ATOM 2104 C CA . THR A 1 262 ? 5.414 71.194 -22.478 1.00 78.25 262 THR A CA 1
ATOM 2105 C C . THR A 1 262 ? 4.932 70.466 -23.724 1.00 78.25 262 THR A C 1
ATOM 2107 O O . THR A 1 262 ? 4.181 69.501 -23.598 1.00 78.25 262 THR A O 1
ATOM 2110 N N . GLU A 1 263 ? 5.417 70.858 -24.899 1.00 80.56 263 GLU A N 1
ATOM 2111 C CA . GLU A 1 263 ? 5.036 70.224 -26.158 1.00 80.56 263 GLU A CA 1
ATOM 2112 C C . GLU A 1 263 ? 5.704 68.848 -26.346 1.00 80.56 263 GLU A C 1
ATOM 2114 O O . GLU A 1 263 ? 5.017 67.871 -26.641 1.00 80.56 263 GLU A O 1
ATOM 2119 N N . SER A 1 264 ? 6.990 68.703 -26.000 1.00 81.44 264 SER A N 1
ATOM 2120 C CA . SER A 1 264 ? 7.701 67.408 -26.013 1.00 81.44 264 SER A CA 1
ATOM 2121 C C . SER A 1 264 ? 7.042 66.368 -25.103 1.00 81.44 264 SER A C 1
ATOM 2123 O O . SER A 1 264 ? 6.936 65.194 -25.457 1.00 81.44 264 SER A O 1
ATOM 2125 N N . ARG A 1 265 ? 6.558 66.783 -23.922 1.00 83.44 265 ARG A N 1
ATOM 2126 C CA . ARG A 1 265 ? 5.834 65.893 -23.000 1.00 83.44 265 ARG A CA 1
ATOM 2127 C C . ARG A 1 265 ? 4.492 65.438 -23.556 1.00 83.44 265 ARG A C 1
ATOM 2129 O O . ARG A 1 265 ? 4.122 64.292 -23.319 1.00 83.44 265 ARG A O 1
ATOM 2136 N N . LYS A 1 266 ? 3.768 66.302 -24.277 1.00 83.19 266 LYS A N 1
ATOM 2137 C CA . LYS A 1 266 ? 2.511 65.914 -24.932 1.00 83.19 266 LYS A CA 1
ATOM 2138 C C . LYS A 1 266 ? 2.767 64.905 -26.042 1.00 83.19 266 LYS A C 1
ATOM 2140 O O . LYS A 1 266 ? 2.102 63.878 -26.050 1.00 83.19 266 LYS A O 1
ATOM 2145 N N . ILE A 1 267 ? 3.751 65.163 -26.906 1.00 83.31 267 ILE A N 1
ATOM 2146 C CA . ILE A 1 267 ? 4.138 64.251 -27.995 1.00 83.31 267 ILE A CA 1
ATOM 2147 C C . ILE A 1 267 ? 4.503 62.880 -27.419 1.00 83.31 267 ILE A C 1
ATOM 2149 O O . ILE A 1 267 ? 3.930 61.871 -27.818 1.00 83.31 267 ILE A O 1
ATOM 2153 N N . ALA A 1 268 ? 5.365 62.849 -26.398 1.00 83.75 268 ALA A N 1
ATOM 2154 C CA . ALA A 1 268 ? 5.741 61.608 -25.732 1.00 83.75 268 ALA A CA 1
ATOM 2155 C C . ALA A 1 268 ? 4.552 60.896 -25.071 1.00 83.75 268 ALA A C 1
ATOM 2157 O O . ALA A 1 268 ? 4.429 59.682 -25.189 1.00 83.75 268 ALA A O 1
ATOM 2158 N N . GLN A 1 269 ? 3.655 61.623 -24.402 1.00 84.56 269 GLN A N 1
ATOM 2159 C CA . GLN A 1 269 ? 2.479 61.025 -23.767 1.00 84.56 269 GLN A CA 1
ATOM 2160 C C . GLN A 1 269 ? 1.490 60.454 -24.796 1.00 84.56 269 GLN A C 1
ATOM 2162 O O . GLN A 1 269 ? 0.945 59.380 -24.560 1.00 84.56 269 GLN A O 1
ATOM 2167 N N . VAL A 1 270 ? 1.263 61.143 -25.919 1.00 84.81 270 VAL A N 1
ATOM 2168 C CA . VAL A 1 270 ? 0.390 60.668 -27.006 1.00 84.81 270 VAL A CA 1
ATOM 2169 C C . VAL A 1 270 ? 0.982 59.416 -27.644 1.00 84.81 270 VAL A C 1
ATOM 2171 O O . VAL A 1 270 ? 0.306 58.393 -27.705 1.00 84.81 270 VAL A O 1
ATOM 2174 N N . TRP A 1 271 ? 2.263 59.464 -28.011 1.00 87.50 271 TRP A N 1
ATOM 2175 C CA . TRP A 1 271 ? 2.960 58.333 -28.614 1.00 87.50 271 TRP A CA 1
ATOM 2176 C C . TRP A 1 271 ? 2.949 57.101 -27.695 1.00 87.50 271 TRP A C 1
ATOM 2178 O O . TRP A 1 271 ? 2.659 55.992 -28.138 1.00 87.50 271 TRP A O 1
ATOM 2188 N N . LEU A 1 272 ? 3.183 57.287 -26.389 1.00 83.75 272 LEU A N 1
ATOM 2189 C CA . LEU A 1 272 ? 3.119 56.205 -25.401 1.00 83.75 272 LEU A CA 1
ATOM 2190 C C . LEU A 1 272 ? 1.727 55.568 -25.325 1.00 83.75 272 LEU A C 1
ATOM 2192 O O . LEU A 1 272 ? 1.632 54.344 -25.267 1.00 83.75 272 LEU A O 1
ATOM 2196 N N . ILE A 1 273 ? 0.662 56.373 -25.357 1.00 84.56 273 ILE A N 1
ATOM 2197 C CA . ILE A 1 273 ? -0.723 55.878 -25.335 1.00 84.56 273 ILE A CA 1
ATOM 2198 C C . ILE A 1 273 ? -1.034 55.070 -26.598 1.00 84.56 273 ILE A C 1
ATOM 2200 O O . ILE A 1 273 ? -1.619 53.991 -26.496 1.00 84.56 273 ILE A O 1
ATOM 2204 N N . GLU A 1 274 ? -0.615 55.548 -27.771 1.00 83.56 274 GLU A N 1
ATOM 2205 C CA . GLU A 1 274 ? -0.791 54.831 -29.043 1.00 83.56 274 GLU A CA 1
ATOM 2206 C C . GLU A 1 274 ? -0.088 53.466 -29.043 1.00 83.56 274 GLU A C 1
ATOM 2208 O O . GLU A 1 274 ? -0.592 52.509 -29.628 1.00 83.56 274 GLU A O 1
ATOM 2213 N N . HIS A 1 275 ? 1.019 53.349 -28.309 1.00 81.00 275 HIS A N 1
ATOM 2214 C CA . HIS A 1 275 ? 1.785 52.112 -28.153 1.00 81.00 275 HIS A CA 1
ATOM 2215 C C . HIS A 1 275 ? 1.383 51.284 -26.916 1.00 81.00 275 HIS A C 1
ATOM 2217 O O . HIS A 1 275 ? 2.057 50.313 -26.574 1.00 81.00 275 HIS A O 1
ATOM 2223 N N . GLY A 1 276 ? 0.265 51.625 -26.260 1.00 79.38 276 GLY A N 1
ATOM 2224 C CA . GLY A 1 276 ? -0.336 50.832 -25.181 1.00 79.38 276 GLY A CA 1
ATOM 2225 C C . GLY A 1 276 ? 0.224 51.087 -23.776 1.00 79.38 276 GLY A C 1
ATOM 2226 O O . GLY A 1 276 ? -0.068 50.320 -22.858 1.00 79.38 276 GLY A O 1
ATOM 2227 N N . PHE A 1 277 ? 1.003 52.152 -23.583 1.00 84.38 277 PHE A N 1
ATOM 2228 C CA . PHE A 1 277 ? 1.503 52.590 -22.278 1.00 84.38 277 PHE A CA 1
ATOM 2229 C C . PHE A 1 277 ? 0.598 53.656 -21.655 1.00 84.38 277 PHE A C 1
ATOM 2231 O O . PHE A 1 277 ? -0.167 54.338 -22.332 1.00 84.38 277 PHE A O 1
ATOM 2238 N N . THR A 1 278 ? 0.673 53.812 -20.333 1.00 75.75 278 THR A N 1
ATOM 2239 C CA . THR A 1 278 ? -0.294 54.645 -19.592 1.00 75.75 278 THR A CA 1
ATOM 2240 C C . THR A 1 278 ? 0.307 55.940 -19.063 1.00 75.75 278 THR A C 1
ATOM 2242 O O . THR A 1 278 ? -0.409 56.920 -18.860 1.00 75.75 278 THR A O 1
ATOM 2245 N N . SER A 1 279 ? 1.624 55.980 -18.863 1.00 78.88 279 SER A N 1
ATOM 2246 C CA . SER A 1 279 ? 2.306 57.089 -18.202 1.00 78.88 279 SER A CA 1
ATOM 2247 C C . SER A 1 279 ? 3.641 57.418 -18.863 1.00 78.88 279 SER A C 1
ATOM 2249 O O . SER A 1 279 ? 4.373 56.531 -19.290 1.00 78.88 279 SER A O 1
ATOM 2251 N N . LEU A 1 280 ? 4.036 58.694 -18.822 1.00 76.00 280 LEU A N 1
ATOM 2252 C CA . LEU A 1 280 ? 5.396 59.152 -19.145 1.00 76.00 280 LEU A CA 1
ATOM 2253 C C . LEU A 1 280 ? 6.499 58.444 -18.330 1.00 76.00 280 LEU A C 1
ATOM 2255 O O . LEU A 1 280 ? 7.661 58.454 -18.721 1.00 76.00 280 LEU A O 1
ATOM 2259 N N . THR A 1 281 ? 6.178 57.804 -17.204 1.00 76.56 281 THR A N 1
ATOM 2260 C CA . THR A 1 281 ? 7.141 56.977 -16.451 1.00 76.56 281 THR A CA 1
ATOM 2261 C C . THR A 1 281 ? 7.457 55.642 -17.124 1.00 76.56 281 THR A C 1
ATOM 2263 O O . THR A 1 281 ? 8.466 55.017 -16.788 1.00 76.56 281 THR A O 1
ATOM 2266 N N . ASP A 1 282 ? 6.624 55.210 -18.072 1.00 79.69 282 ASP A N 1
ATOM 2267 C CA . ASP A 1 282 ? 6.731 53.913 -18.745 1.00 79.69 282 ASP A CA 1
ATOM 2268 C C . ASP A 1 282 ? 7.791 53.909 -19.850 1.00 79.69 282 ASP A C 1
ATOM 2270 O O . ASP A 1 282 ? 8.127 52.858 -20.380 1.00 79.69 282 ASP A O 1
ATOM 2274 N N . ILE A 1 283 ? 8.411 55.061 -20.113 1.00 77.38 283 ILE A N 1
ATOM 2275 C CA . ILE A 1 283 ? 9.534 55.230 -21.040 1.00 77.38 283 ILE A CA 1
ATOM 2276 C C . ILE A 1 283 ? 10.677 54.228 -20.781 1.00 77.38 283 ILE A C 1
ATOM 2278 O O . ILE A 1 283 ? 11.347 53.782 -21.706 1.00 77.38 283 ILE A O 1
ATOM 2282 N N . ARG A 1 284 ? 10.902 53.840 -19.518 1.00 76.94 284 ARG A N 1
ATOM 2283 C CA . ARG A 1 284 ? 11.925 52.845 -19.137 1.00 76.94 284 ARG A CA 1
ATOM 2284 C C . ARG A 1 284 ? 11.622 51.420 -19.621 1.00 76.94 284 ARG A C 1
ATOM 2286 O O . ARG A 1 284 ? 12.494 50.564 -19.549 1.00 76.94 284 ARG A O 1
ATOM 2293 N N . ASN A 1 285 ? 10.382 51.168 -20.029 1.00 78.19 285 ASN A N 1
ATOM 2294 C CA . ASN A 1 285 ? 9.903 49.874 -20.502 1.00 78.19 285 ASN A CA 1
ATOM 2295 C C . ASN A 1 285 ? 9.855 49.807 -22.037 1.00 78.19 285 ASN A C 1
ATOM 2297 O O . ASN A 1 285 ? 9.396 48.802 -22.573 1.00 78.19 285 ASN A O 1
ATOM 2301 N N . LEU A 1 286 ? 10.287 50.867 -22.732 1.00 78.25 286 LEU A N 1
ATOM 2302 C CA . LEU A 1 286 ? 10.375 50.884 -24.188 1.00 78.25 286 LEU A CA 1
ATOM 2303 C C . LEU A 1 286 ? 11.467 49.940 -24.681 1.00 78.25 286 LEU A C 1
ATOM 2305 O O . LEU A 1 286 ? 12.442 49.658 -23.972 1.00 78.25 286 LEU A O 1
ATOM 2309 N N . THR A 1 287 ? 11.315 49.484 -25.921 1.00 82.50 287 THR A N 1
ATOM 2310 C CA . THR A 1 287 ? 12.417 48.833 -26.622 1.00 82.50 287 THR A CA 1
ATOM 2311 C C . THR A 1 287 ? 13.443 49.851 -27.114 1.00 82.50 287 THR A C 1
ATOM 2313 O O . THR A 1 287 ? 13.174 51.051 -27.186 1.00 82.50 287 THR A O 1
ATOM 2316 N N . GLU A 1 288 ? 14.643 49.385 -27.456 1.00 76.75 288 GLU A N 1
ATOM 2317 C CA . GLU A 1 288 ? 15.709 50.250 -27.981 1.00 76.75 288 GLU A CA 1
ATOM 2318 C C . GLU A 1 288 ? 15.301 50.978 -29.278 1.00 76.75 288 GLU A C 1
ATOM 2320 O O . GLU A 1 288 ? 15.638 52.147 -29.461 1.00 76.75 288 GLU A O 1
ATOM 2325 N N . GLU A 1 289 ? 14.544 50.320 -30.161 1.00 78.62 289 GLU A N 1
ATOM 2326 C CA . GLU A 1 289 ? 14.033 50.928 -31.400 1.00 78.62 289 GLU A CA 1
ATOM 2327 C C . GLU A 1 289 ? 12.955 51.977 -31.112 1.00 78.62 289 GLU A C 1
ATOM 2329 O O . GLU A 1 289 ? 13.053 53.106 -31.590 1.00 78.62 289 GLU A O 1
ATOM 2334 N N . GLN A 1 290 ? 11.997 51.647 -30.242 1.00 81.56 290 GLN A N 1
ATOM 2335 C CA . GLN A 1 290 ? 10.943 52.561 -29.793 1.00 81.56 290 GLN A CA 1
ATOM 2336 C C . GLN A 1 290 ? 11.510 53.809 -29.101 1.00 81.56 290 GLN A C 1
ATOM 2338 O O . GLN A 1 290 ? 11.038 54.925 -29.315 1.00 81.56 290 GLN A O 1
ATOM 2343 N N . GLY A 1 291 ? 12.555 53.632 -28.286 1.00 79.81 291 GLY A N 1
ATOM 2344 C CA . GLY A 1 291 ? 13.258 54.734 -27.636 1.00 79.81 291 GLY A CA 1
ATOM 2345 C C . GLY A 1 291 ? 13.929 55.678 -28.637 1.00 79.81 291 GLY A C 1
ATOM 2346 O O . GLY A 1 291 ? 13.864 56.894 -28.470 1.00 79.81 291 GLY A O 1
ATOM 2347 N N . LYS A 1 292 ? 14.546 55.146 -29.698 1.00 82.00 292 LYS A N 1
ATOM 2348 C CA . LYS A 1 292 ? 15.182 55.963 -30.746 1.00 82.00 292 LYS A CA 1
ATOM 2349 C C . LYS A 1 292 ? 14.163 56.696 -31.610 1.00 82.00 292 LYS A C 1
ATOM 2351 O O . LYS A 1 292 ? 14.345 57.885 -31.860 1.00 82.00 292 LYS A O 1
ATOM 2356 N N . GLU A 1 293 ? 13.091 56.018 -32.006 1.00 85.00 293 GLU A N 1
ATOM 2357 C CA . GLU A 1 293 ? 12.017 56.588 -32.822 1.00 85.00 293 GLU A CA 1
ATOM 2358 C C . GLU A 1 293 ? 11.336 57.765 -32.117 1.00 85.00 293 GLU A C 1
ATOM 2360 O O . GLU A 1 293 ? 11.223 58.855 -32.681 1.00 85.00 293 GLU A O 1
ATOM 2365 N N . LEU A 1 294 ? 10.966 57.587 -30.844 1.00 83.50 294 LEU A N 1
ATOM 2366 C CA . LEU A 1 294 ? 10.353 58.659 -30.067 1.00 83.50 294 LEU A CA 1
ATOM 2367 C C . LEU A 1 294 ? 11.317 59.843 -29.866 1.00 83.50 294 LEU A C 1
ATOM 2369 O O . LEU A 1 294 ? 10.899 60.999 -29.928 1.00 83.50 294 LEU A O 1
ATOM 2373 N N . CYS A 1 295 ? 12.612 59.578 -29.663 1.00 82.56 295 CYS A N 1
ATOM 2374 C CA . CYS A 1 295 ? 13.630 60.627 -29.550 1.00 82.56 295 CYS A CA 1
ATOM 2375 C C . CYS A 1 295 ? 13.733 61.451 -30.847 1.00 82.56 295 CYS A C 1
ATOM 2377 O O . CYS A 1 295 ? 13.721 62.682 -30.811 1.00 82.56 295 CYS A O 1
ATOM 2379 N N . GLN A 1 296 ? 13.778 60.769 -31.994 1.00 83.06 296 GLN A N 1
ATOM 2380 C CA . GLN A 1 296 ? 13.864 61.392 -33.313 1.00 83.06 296 GLN A CA 1
ATOM 2381 C C . GLN A 1 296 ? 12.616 62.223 -33.636 1.00 83.06 296 GLN A C 1
ATOM 2383 O O . GLN A 1 296 ? 12.747 63.371 -34.051 1.00 83.06 296 GLN A O 1
ATOM 2388 N N . MET A 1 297 ? 11.419 61.696 -33.366 1.00 82.50 297 MET A N 1
ATOM 2389 C CA . MET A 1 297 ? 10.153 62.400 -33.603 1.00 82.50 297 MET A CA 1
ATOM 2390 C C . MET A 1 297 ? 10.070 63.724 -32.830 1.00 82.50 297 MET A C 1
ATOM 2392 O O . MET A 1 297 ? 9.636 64.747 -33.367 1.00 82.50 297 MET A O 1
ATOM 2396 N N . ILE A 1 298 ? 10.523 63.725 -31.571 1.00 82.88 298 ILE A N 1
ATOM 2397 C CA . ILE A 1 298 ? 10.583 64.943 -30.758 1.00 82.88 298 ILE A CA 1
ATOM 2398 C C . ILE A 1 298 ? 11.563 65.942 -31.389 1.00 82.88 298 ILE A C 1
ATOM 2400 O O . ILE A 1 298 ? 11.206 67.102 -31.565 1.00 82.88 298 ILE A O 1
ATOM 2404 N N . LEU A 1 299 ? 12.768 65.510 -31.774 1.00 80.56 299 LEU A N 1
ATOM 2405 C CA . LEU A 1 299 ? 13.783 66.393 -32.363 1.00 80.56 299 LEU A CA 1
ATOM 2406 C C . LEU A 1 299 ? 13.356 66.989 -33.716 1.00 80.56 299 LEU A C 1
ATOM 2408 O O . LEU A 1 299 ? 13.562 68.180 -33.945 1.00 80.56 299 LEU A O 1
ATOM 2412 N N . GLU A 1 300 ? 12.734 66.202 -34.596 1.00 80.12 300 GLU A N 1
ATOM 2413 C CA . GLU A 1 300 ? 12.286 66.657 -35.920 1.00 80.12 300 GLU A CA 1
ATOM 2414 C C . GLU A 1 300 ? 11.197 67.729 -35.828 1.00 80.12 300 GLU A C 1
ATOM 2416 O O . GLU A 1 300 ? 11.250 68.716 -36.562 1.00 80.12 300 GLU A O 1
ATOM 2421 N N . THR A 1 301 ? 10.272 67.588 -34.872 1.00 78.06 301 THR A N 1
ATOM 2422 C CA . THR A 1 301 ? 9.179 68.550 -34.655 1.00 78.06 301 THR A CA 1
ATOM 2423 C C . THR A 1 301 ? 9.711 69.956 -34.360 1.00 78.06 301 THR A C 1
ATOM 2425 O O . THR A 1 301 ? 9.195 70.939 -34.889 1.00 78.06 301 THR A O 1
ATOM 2428 N N . PHE A 1 302 ? 10.788 70.064 -33.575 1.00 70.06 302 PHE A N 1
ATOM 2429 C CA . PHE A 1 302 ? 11.390 71.358 -33.235 1.00 70.06 302 PHE A CA 1
ATOM 2430 C C . PHE A 1 302 ? 12.464 71.814 -34.226 1.00 70.06 302 PHE A C 1
ATOM 2432 O O . PHE A 1 302 ? 12.757 73.003 -34.287 1.00 70.06 302 PHE A O 1
ATOM 2439 N N . SER A 1 303 ? 13.016 70.918 -35.048 1.00 62.56 303 SER A N 1
ATOM 2440 C CA . SER A 1 303 ? 13.953 71.307 -36.108 1.00 62.56 303 SER A CA 1
ATOM 2441 C C . SER A 1 303 ? 13.245 71.960 -37.306 1.00 62.56 303 SER A C 1
ATOM 2443 O O . SER A 1 303 ? 13.868 72.725 -38.041 1.00 62.56 303 SER A O 1
ATOM 2445 N N . THR A 1 304 ? 11.947 71.700 -37.502 1.00 54.81 304 THR A N 1
ATOM 2446 C CA . THR A 1 304 ? 11.134 72.336 -38.554 1.00 54.81 304 THR A CA 1
ATOM 2447 C C . THR A 1 304 ? 10.624 73.741 -38.214 1.00 54.81 304 THR A C 1
ATOM 2449 O O . THR A 1 304 ? 10.232 74.469 -39.129 1.00 54.81 304 THR A O 1
ATOM 2452 N N . ASP A 1 305 ? 10.655 74.148 -36.941 1.00 50.69 305 ASP A N 1
ATOM 2453 C CA . ASP A 1 305 ? 10.158 75.462 -36.504 1.00 50.69 305 ASP A CA 1
ATOM 2454 C C . ASP A 1 305 ? 11.158 76.612 -36.739 1.00 50.69 305 ASP A C 1
ATOM 2456 O O . ASP A 1 305 ? 10.736 77.755 -36.929 1.00 50.69 305 ASP A O 1
ATOM 2460 N N . ASP A 1 306 ? 12.461 76.327 -36.863 1.00 46.75 306 ASP A N 1
ATOM 2461 C CA . ASP A 1 306 ? 13.479 77.345 -37.184 1.00 46.75 306 ASP A CA 1
ATOM 2462 C C . ASP A 1 306 ? 13.384 77.876 -38.632 1.00 46.75 306 ASP A C 1
ATOM 2464 O O . ASP A 1 306 ? 13.922 78.937 -38.941 1.00 46.75 306 ASP A O 1
ATOM 2468 N N . ASN A 1 307 ? 12.651 77.200 -39.527 1.00 44.00 307 ASN A N 1
ATOM 2469 C CA . ASN A 1 307 ? 12.490 77.613 -40.932 1.00 44.00 307 ASN A CA 1
ATOM 2470 C C . ASN A 1 307 ? 11.192 78.397 -41.221 1.00 44.00 307 ASN A C 1
ATOM 2472 O O . ASN A 1 307 ? 10.917 78.718 -42.376 1.00 44.00 307 ASN A O 1
ATOM 2476 N N . LYS A 1 308 ? 10.379 78.708 -40.200 1.00 45.94 308 LYS A N 1
ATOM 2477 C CA . LYS A 1 308 ? 9.132 79.494 -40.342 1.00 45.94 308 LYS A CA 1
ATOM 2478 C C . LYS A 1 308 ? 9.109 80.814 -39.559 1.00 45.94 308 LYS A C 1
ATOM 2480 O O . LYS A 1 308 ? 8.089 81.494 -39.565 1.00 45.94 308 LYS A O 1
ATOM 2485 N N . GLN A 1 309 ? 10.224 81.220 -38.949 1.00 41.34 309 GLN A N 1
ATOM 2486 C CA . GLN A 1 309 ? 10.404 82.559 -38.353 1.00 41.34 309 GLN A CA 1
ATOM 2487 C C . GLN A 1 309 ? 11.346 83.455 -39.180 1.00 41.34 309 GLN A C 1
ATOM 2489 O O . GLN A 1 309 ? 12.107 84.252 -38.636 1.00 41.34 309 GLN A O 1
ATOM 2494 N N . GLY A 1 310 ? 11.289 83.315 -40.507 1.00 43.94 310 GLY A N 1
ATOM 2495 C CA . GLY A 1 310 ? 12.051 84.108 -41.470 1.00 43.94 310 GLY A CA 1
ATOM 2496 C C . GLY A 1 310 ? 11.201 84.590 -42.648 1.00 43.94 310 GLY A C 1
ATOM 2497 O O . GLY A 1 310 ? 11.593 84.368 -43.786 1.00 43.94 310 GLY A O 1
ATOM 2498 N N . GLU A 1 311 ? 10.054 85.217 -42.371 1.00 31.16 311 GLU A N 1
ATOM 2499 C CA . GLU A 1 311 ? 9.369 86.189 -43.248 1.00 31.16 311 GLU A CA 1
ATOM 2500 C C . GLU A 1 311 ? 8.841 87.357 -42.408 1.00 31.16 311 GLU A C 1
ATOM 2502 O O . GLU A 1 311 ? 8.266 87.094 -41.324 1.00 31.16 311 GLU A O 1
#

Foldseek 3Di:
DDDDDDPDPDVPDDPPNVVVVVVVVVLVVVLVVCLVVQDDEPPQWYDDPPQPFIAGALVVLVSLCVVQQKDKDKDWPDWDWDVVDVVTKIKTKIKIWIARNPPRHTQWIFIFMFICPPQVNQADPVRDGDRHSVVCVVVRHVRRVSLRSSGGSCVRSVCCVRHDDVVSVVVSVVCCDDQLQSHADCDDPRGRHGLLPDDLVVLVVCLVDPPDPSNNVSSVVSNVVVVVVVVVVVVQVQFFADPVLLVLLVCQCCDPDPVLNVVLLVLLCVLCVVVPHHDPVCLRVHTNVSSVVSSVVSVVVVVVVVVPVPD